Protein AF-A0AAE0ZXJ9-F1 (afdb_monomer_lite)

Foldseek 3Di:
DWDKDFDDDPDPVVLLVVLVVCVVVVPQWWAFGQWWQAPVVRFIDGVVGHGDDCVQVVQEPDPVVDDDHTWTWTCHRSRHIYTDHLQDQTWTWIFGDDPPPPPPPPPPPPPDDDDDDDDPPPPPPPDDPDDDDDDDDDDDDDDDDDDDDDPDDDDDDPPDPDPPPPPVPVPPDDPDPVVNVVVVVVVVVVVCVVPPDPPVPPVVVVVVPCPPPPPPPVVVVVVVVVVVVVCVVVVVVCVVVVVVVVVVVVVVVVVVVVPVPPPDDDDDDDDDDDDQDFDDDPPGTTDGDSDSDPPDPPDDDDD

Organism: NCBI:txid231223

Structure (mmCIF, N/CA/C/O backbone):
data_AF-A0AAE0ZXJ9-F1
#
_entry.id   AF-A0AAE0ZXJ9-F1
#
loop_
_atom_site.group_PDB
_atom_site.id
_atom_site.type_symbol
_atom_site.label_atom_id
_atom_site.label_alt_id
_atom_site.label_comp_id
_atom_site.label_asym_id
_atom_site.label_entity_id
_atom_site.label_seq_id
_atom_site.pdbx_PDB_ins_code
_atom_site.Cartn_x
_atom_site.Cartn_y
_atom_site.Cartn_z
_atom_site.occupancy
_atom_site.B_iso_or_equiv
_atom_site.auth_seq_id
_atom_site.auth_comp_id
_atom_site.auth_asym_id
_atom_site.auth_atom_id
_atom_site.pdbx_PDB_model_num
ATOM 1 N N . MET A 1 1 ? -14.321 13.625 -23.062 1.00 64.56 1 MET A N 1
ATOM 2 C CA . MET A 1 1 ? -14.738 12.363 -22.418 1.00 64.56 1 MET A CA 1
ATOM 3 C C . MET A 1 1 ? -13.545 11.856 -21.638 1.00 64.56 1 MET A C 1
ATOM 5 O O . MET A 1 1 ? -12.480 11.749 -22.238 1.00 64.56 1 MET A O 1
ATOM 9 N N . ALA A 1 2 ? -13.681 11.662 -20.327 1.00 77.06 2 ALA A N 1
ATOM 10 C CA . ALA A 1 2 ? -12.618 11.050 -19.541 1.00 77.06 2 ALA A CA 1
ATOM 11 C C . ALA A 1 2 ? -12.451 9.592 -19.985 1.00 77.06 2 ALA A C 1
ATOM 13 O O . ALA A 1 2 ? -13.440 8.900 -20.231 1.00 77.06 2 ALA A O 1
ATOM 14 N N . ALA A 1 3 ? -11.208 9.151 -20.152 1.00 84.00 3 ALA A N 1
ATOM 15 C CA . ALA A 1 3 ? -10.930 7.746 -20.393 1.00 84.00 3 ALA A CA 1
ATOM 16 C C . ALA A 1 3 ? -10.968 7.013 -19.045 1.00 84.00 3 ALA A C 1
ATOM 18 O O . ALA A 1 3 ? -10.349 7.456 -18.075 1.00 84.00 3 ALA A O 1
ATOM 19 N N . MET A 1 4 ? -11.708 5.907 -18.977 1.00 89.81 4 MET A N 1
ATOM 20 C CA . MET A 1 4 ? -11.604 4.979 -17.855 1.00 89.81 4 MET A CA 1
ATOM 21 C C . MET A 1 4 ? -10.465 4.007 -18.130 1.00 89.81 4 MET A C 1
ATOM 23 O O . MET A 1 4 ? -10.357 3.461 -19.231 1.00 89.81 4 MET A O 1
ATOM 27 N N . ARG A 1 5 ? -9.629 3.792 -17.120 1.00 92.69 5 ARG A N 1
ATOM 28 C CA . ARG A 1 5 ? -8.552 2.799 -17.134 1.00 92.69 5 ARG A CA 1
ATOM 29 C C . ARG A 1 5 ? -8.605 1.955 -15.868 1.00 92.69 5 ARG A C 1
ATOM 31 O O . ARG A 1 5 ? -9.368 2.272 -14.950 1.00 92.69 5 ARG A O 1
ATOM 38 N N . LEU A 1 6 ? -7.828 0.879 -15.821 1.00 95.19 6 LEU A N 1
ATOM 39 C CA . LEU A 1 6 ? -7.686 0.116 -14.587 1.00 95.19 6 LEU A CA 1
ATOM 40 C C . LEU A 1 6 ? -6.897 0.941 -13.562 1.00 95.19 6 LEU A C 1
ATOM 42 O O . LEU A 1 6 ? -6.122 1.831 -13.914 1.00 95.19 6 LEU A O 1
ATOM 46 N N . ALA A 1 7 ? -7.149 0.690 -12.282 1.00 94.94 7 ALA A N 1
ATOM 47 C CA . ALA A 1 7 ? -6.506 1.438 -11.217 1.00 94.94 7 ALA A CA 1
ATOM 48 C C . ALA A 1 7 ? -5.004 1.152 -11.144 1.00 94.94 7 ALA A C 1
ATOM 50 O O . ALA A 1 7 ? -4.563 0.004 -11.260 1.00 94.94 7 ALA A O 1
ATOM 51 N N . VAL A 1 8 ? -4.251 2.227 -10.920 1.00 93.81 8 VAL A N 1
ATOM 52 C CA . VAL A 1 8 ? -2.803 2.246 -10.725 1.00 93.81 8 VAL A CA 1
ATOM 53 C C . VAL A 1 8 ? -2.530 2.811 -9.337 1.00 93.81 8 VAL A C 1
ATOM 55 O O . VAL A 1 8 ? -3.170 3.783 -8.933 1.00 93.81 8 VAL A O 1
ATOM 58 N N . PHE A 1 9 ? -1.584 2.212 -8.616 1.00 92.56 9 PHE A N 1
ATOM 59 C CA . PHE A 1 9 ? -1.141 2.705 -7.314 1.00 92.56 9 PHE A CA 1
ATOM 60 C C . PHE A 1 9 ? 0.280 3.238 -7.442 1.00 92.56 9 PHE A C 1
ATOM 62 O O . PHE A 1 9 ? 1.193 2.502 -7.820 1.00 92.56 9 PHE A O 1
ATOM 69 N N . GLU A 1 10 ? 0.454 4.526 -7.161 1.00 89.94 10 GLU A N 1
ATOM 70 C CA . GLU A 1 10 ? 1.762 5.180 -7.219 1.00 89.94 10 GLU A CA 1
ATOM 71 C C . GLU A 1 10 ? 2.490 5.040 -5.879 1.00 89.94 10 GLU A C 1
ATOM 73 O O . GLU A 1 10 ? 3.712 4.881 -5.846 1.00 89.94 10 GLU A O 1
ATOM 78 N N . THR A 1 11 ? 1.734 5.042 -4.776 1.00 90.25 11 THR A N 1
ATOM 79 C CA . THR A 1 11 ? 2.270 4.992 -3.414 1.00 90.25 11 THR A CA 1
ATOM 80 C C . THR A 1 11 ? 1.630 3.891 -2.568 1.00 90.25 11 THR A C 1
ATOM 82 O O . THR A 1 11 ? 0.487 3.490 -2.790 1.00 90.25 11 THR A O 1
ATOM 85 N N . GLU A 1 12 ? 2.362 3.401 -1.563 1.00 88.06 12 GLU A N 1
ATOM 86 C CA . GLU A 1 12 ? 1.842 2.427 -0.588 1.00 88.06 12 GLU A CA 1
ATOM 87 C C . GLU A 1 12 ? 0.591 2.959 0.131 1.00 88.06 12 GLU A C 1
ATOM 89 O O . GLU A 1 12 ? -0.349 2.211 0.379 1.00 88.06 12 GLU A O 1
ATOM 94 N N . GLN A 1 13 ? 0.524 4.276 0.353 1.00 89.38 13 GLN A N 1
ATOM 95 C CA . GLN A 1 13 ? -0.637 4.941 0.946 1.00 89.38 13 GLN A CA 1
ATOM 96 C C . GLN A 1 13 ? -1.896 4.820 0.080 1.00 89.38 13 GLN A C 1
ATOM 98 O O . GLN A 1 13 ? -2.983 4.621 0.625 1.00 89.38 13 GLN A O 1
ATOM 103 N N . ASP A 1 14 ? -1.766 4.906 -1.250 1.00 90.12 14 ASP A N 1
ATOM 104 C CA . ASP A 1 14 ? -2.902 4.710 -2.157 1.00 90.12 14 ASP A CA 1
ATOM 105 C C . ASP A 1 14 ? -3.449 3.291 -2.010 1.00 90.12 14 ASP A C 1
ATOM 107 O O . ASP A 1 14 ? -4.657 3.086 -1.890 1.00 90.12 14 ASP A O 1
ATOM 111 N N . PHE A 1 15 ? -2.556 2.303 -1.967 1.00 90.75 15 PHE A N 1
ATOM 112 C CA . PHE A 1 15 ? -2.938 0.907 -1.804 1.00 90.75 15 PHE A CA 1
ATOM 113 C C . PHE A 1 15 ? -3.586 0.637 -0.438 1.00 90.75 15 PHE A C 1
ATOM 115 O O . PHE A 1 15 ? -4.658 0.030 -0.385 1.00 90.75 15 PHE A O 1
ATOM 122 N N . ASP A 1 16 ? -3.004 1.144 0.651 1.00 90.19 16 ASP A N 1
ATOM 123 C CA . ASP A 1 16 ? -3.549 1.016 2.009 1.00 90.19 16 ASP A CA 1
ATOM 124 C C . ASP A 1 16 ? -4.930 1.664 2.152 1.00 90.19 16 ASP A C 1
ATOM 126 O O . ASP A 1 16 ? -5.813 1.127 2.832 1.00 90.19 16 ASP A O 1
ATOM 130 N N . TYR A 1 17 ? -5.153 2.793 1.478 1.00 92.06 17 TYR A N 1
ATOM 131 C CA . TYR A 1 17 ? -6.464 3.430 1.430 1.00 92.06 17 TYR A CA 1
ATOM 132 C C . TYR A 1 17 ? -7.516 2.492 0.825 1.00 92.06 17 TYR A C 1
ATOM 134 O O . TYR A 1 17 ? -8.575 2.273 1.425 1.00 92.06 17 TYR A O 1
ATOM 142 N N . TRP A 1 18 ? -7.220 1.896 -0.333 1.00 91.12 18 TRP A N 1
ATOM 143 C CA . TRP A 1 18 ? -8.134 0.961 -0.995 1.00 91.12 18 TRP A CA 1
ATOM 144 C C . TRP A 1 18 ? -8.339 -0.313 -0.187 1.00 91.12 18 TRP A C 1
ATOM 146 O O . TRP A 1 18 ? -9.469 -0.785 -0.057 1.00 91.12 18 TRP A O 1
ATOM 156 N N . LYS A 1 19 ? -7.271 -0.824 0.423 1.00 89.31 19 LYS A N 1
ATOM 157 C CA . LYS A 1 19 ? -7.304 -1.967 1.332 1.00 89.31 19 LYS A CA 1
ATOM 158 C C . LYS A 1 19 ? -8.303 -1.752 2.471 1.00 89.31 19 LYS A C 1
ATOM 160 O O . LYS A 1 19 ? -9.198 -2.574 2.687 1.00 89.31 19 LYS A O 1
ATOM 165 N N . LEU A 1 20 ? -8.194 -0.613 3.157 1.00 90.81 20 LEU A N 1
ATOM 166 C CA . LEU A 1 20 ? -9.110 -0.231 4.229 1.00 90.81 20 LEU A CA 1
ATOM 167 C C . LEU A 1 20 ? -10.540 -0.048 3.707 1.00 90.81 20 LEU A C 1
ATOM 169 O O . LEU A 1 20 ? -11.495 -0.491 4.349 1.00 90.81 20 LEU A O 1
ATOM 173 N N . TRP A 1 21 ? -10.699 0.578 2.541 1.00 92.00 21 TRP A N 1
ATOM 174 C CA . TRP A 1 21 ? -12.009 0.804 1.940 1.00 92.00 21 TRP A CA 1
ATOM 175 C C . TRP A 1 21 ? -12.731 -0.513 1.629 1.00 92.00 21 TRP A C 1
ATOM 177 O O . TRP A 1 21 ? -13.882 -0.681 2.034 1.00 92.00 21 TRP A O 1
ATOM 187 N N . PHE A 1 22 ? -12.059 -1.481 0.998 1.00 91.50 22 PHE A N 1
ATOM 188 C CA . PHE A 1 22 ? -12.652 -2.790 0.709 1.00 91.50 22 PHE A CA 1
ATOM 189 C C . PHE A 1 22 ? -13.001 -3.568 1.978 1.00 91.50 22 PHE A C 1
ATOM 191 O O . PHE A 1 22 ? -14.069 -4.185 2.038 1.00 91.50 22 PHE A O 1
ATOM 198 N N . ALA A 1 23 ? -12.160 -3.480 3.014 1.00 89.62 23 ALA A N 1
ATOM 199 C CA . ALA A 1 23 ? -12.450 -4.080 4.312 1.00 89.62 23 ALA A CA 1
ATOM 200 C C . ALA A 1 23 ? -13.724 -3.488 4.941 1.00 89.62 23 ALA A C 1
ATOM 202 O O . ALA A 1 23 ? -14.567 -4.235 5.438 1.00 89.62 23 ALA A O 1
ATOM 203 N N . ILE A 1 24 ? -13.913 -2.165 4.860 1.00 91.19 24 ILE A N 1
ATOM 204 C CA . ILE A 1 24 ? -15.127 -1.484 5.346 1.00 91.19 24 ILE A CA 1
ATOM 205 C C . ILE A 1 24 ? -16.364 -1.903 4.543 1.00 91.19 24 ILE A C 1
ATOM 207 O O . ILE A 1 24 ? -17.436 -2.080 5.121 1.00 91.19 24 ILE A O 1
ATOM 211 N N . GLN A 1 25 ? -16.228 -2.076 3.227 1.00 91.88 25 GLN A N 1
ATOM 212 C CA . GLN A 1 25 ? -17.327 -2.515 2.362 1.00 91.88 25 GLN A CA 1
ATOM 213 C C . GLN A 1 25 ? -17.616 -4.022 2.457 1.00 91.88 25 GLN A C 1
ATOM 215 O O . GLN A 1 25 ? -18.590 -4.494 1.873 1.00 91.88 25 GLN A O 1
ATOM 220 N N . GLY A 1 26 ? -16.795 -4.791 3.181 1.00 92.44 26 GLY A N 1
ATOM 221 C CA . GLY A 1 26 ? -16.937 -6.243 3.272 1.00 92.44 26 GLY A CA 1
ATOM 222 C C . GLY A 1 26 ? -16.718 -6.950 1.933 1.00 92.44 26 GLY A C 1
ATOM 223 O O . GLY A 1 26 ? -17.272 -8.028 1.710 1.00 92.44 26 GLY A O 1
ATOM 224 N N . VAL A 1 27 ? -15.937 -6.352 1.028 1.00 90.19 27 VAL A N 1
ATOM 225 C CA . VAL A 1 27 ? -15.600 -6.993 -0.243 1.00 90.19 27 VAL A CA 1
ATOM 226 C C . VAL A 1 27 ? -14.599 -8.104 0.046 1.00 90.19 27 VAL A C 1
ATOM 228 O O . VAL A 1 27 ? -13.551 -7.866 0.635 1.00 90.19 27 VAL A O 1
ATOM 231 N N . THR A 1 28 ? -14.957 -9.334 -0.312 1.00 90.19 28 THR A N 1
ATOM 232 C CA . THR A 1 28 ? -14.139 -10.535 -0.062 1.00 90.19 28 THR A CA 1
ATOM 233 C C . THR A 1 28 ? -13.633 -11.182 -1.347 1.00 90.19 28 THR A C 1
ATOM 235 O O . THR A 1 28 ? -12.820 -12.102 -1.293 1.00 90.19 28 THR A O 1
ATOM 238 N N . GLU A 1 29 ? -14.116 -10.710 -2.496 1.00 92.38 29 GLU A N 1
ATOM 239 C CA . GLU A 1 29 ? -13.710 -11.193 -3.808 1.00 92.38 29 GLU A CA 1
ATOM 240 C C . GLU A 1 29 ? -12.417 -10.523 -4.271 1.00 92.38 29 GLU A C 1
ATOM 242 O O . GLU A 1 29 ? -12.129 -9.381 -3.918 1.00 92.38 29 GLU A O 1
ATOM 247 N N . ASP A 1 30 ? -11.660 -11.240 -5.101 1.00 92.50 30 ASP A N 1
ATOM 248 C CA . ASP A 1 30 ? -10.449 -10.712 -5.721 1.00 92.50 30 ASP A CA 1
ATOM 249 C C . ASP A 1 30 ? -10.818 -9.658 -6.770 1.00 92.50 30 ASP A C 1
ATOM 251 O O . ASP A 1 30 ? -11.684 -9.906 -7.615 1.00 92.50 30 ASP A O 1
ATOM 255 N N . ILE A 1 31 ? -10.143 -8.509 -6.747 1.00 94.88 31 ILE A N 1
ATOM 256 C CA . ILE A 1 31 ? -10.433 -7.385 -7.650 1.00 94.88 31 ILE A CA 1
ATOM 257 C C . ILE A 1 31 ? -9.236 -7.124 -8.557 1.00 94.88 31 ILE A C 1
ATOM 259 O O . ILE A 1 31 ? -8.123 -6.913 -8.075 1.00 94.88 31 ILE A O 1
ATOM 263 N N . TRP A 1 32 ? -9.466 -7.101 -9.868 1.00 95.69 32 TRP A N 1
ATOM 264 C CA . TRP A 1 32 ? -8.452 -6.773 -10.865 1.00 95.69 32 TRP A CA 1
ATOM 265 C C . TRP A 1 32 ? -7.988 -5.318 -10.776 1.00 95.69 32 TRP A C 1
ATOM 267 O O . TRP A 1 32 ? -8.794 -4.403 -10.593 1.00 95.69 32 TRP A O 1
ATOM 277 N N . ILE A 1 33 ? -6.688 -5.117 -10.989 1.00 95.56 33 ILE A N 1
ATOM 278 C CA . ILE A 1 33 ? -6.036 -3.806 -11.096 1.00 95.56 33 ILE A CA 1
ATOM 279 C C . ILE A 1 33 ? -5.195 -3.735 -12.376 1.00 95.56 33 ILE A C 1
ATOM 281 O O . ILE A 1 33 ? -5.050 -4.727 -13.088 1.00 95.56 33 ILE A O 1
ATOM 285 N N . GLY A 1 34 ? -4.632 -2.567 -12.686 1.00 95.38 34 GLY A N 1
ATOM 286 C CA . GLY A 1 34 ? -3.954 -2.311 -13.960 1.00 95.38 34 GLY A CA 1
ATOM 287 C C . GLY A 1 34 ? -2.570 -2.941 -14.125 1.00 95.38 34 GLY A C 1
ATOM 288 O O . GLY A 1 34 ? -1.861 -2.552 -15.046 1.00 95.38 34 GLY A O 1
ATOM 289 N N . ALA A 1 35 ? -2.139 -3.854 -13.250 1.00 95.00 35 ALA A N 1
ATOM 290 C CA . ALA A 1 35 ? -0.805 -4.455 -13.305 1.00 95.00 35 ALA A CA 1
ATOM 291 C C . ALA A 1 35 ? -0.802 -5.799 -14.051 1.00 95.00 35 ALA A C 1
ATOM 293 O O . ALA A 1 35 ? -1.564 -6.715 -13.731 1.00 95.00 35 ALA A O 1
ATOM 294 N N . GLN A 1 36 ? 0.117 -5.932 -15.010 1.00 94.75 36 GLN A N 1
ATOM 295 C CA . GLN A 1 36 ? 0.343 -7.144 -15.801 1.00 94.75 36 GLN A CA 1
ATOM 296 C C . GLN A 1 36 ? 1.829 -7.517 -15.842 1.00 94.75 36 GLN A C 1
ATOM 298 O O . GLN A 1 36 ? 2.705 -6.646 -15.865 1.00 94.75 36 GLN A O 1
ATOM 303 N N . PHE A 1 37 ? 2.129 -8.812 -15.882 1.00 92.69 37 PHE A N 1
ATOM 304 C CA . PHE A 1 37 ? 3.501 -9.286 -16.020 1.00 92.69 37 PHE A CA 1
ATOM 305 C C . PHE A 1 37 ? 3.927 -9.295 -17.488 1.00 92.69 37 PHE A C 1
ATOM 307 O O . PHE A 1 37 ? 3.244 -9.850 -18.353 1.00 92.69 37 PHE A O 1
ATOM 314 N N . SER A 1 38 ? 5.093 -8.713 -17.765 1.00 91.50 38 SER A N 1
ATOM 315 C CA . SER A 1 38 ? 5.708 -8.711 -19.088 1.00 91.50 38 SER A CA 1
ATOM 316 C C . SER A 1 38 ? 7.008 -9.500 -19.063 1.00 91.50 38 SER A C 1
ATOM 318 O O . SER A 1 38 ? 7.998 -9.054 -18.484 1.00 91.50 38 SER A O 1
ATOM 320 N N . LYS A 1 39 ? 7.044 -10.647 -19.747 1.00 88.94 39 LYS A N 1
ATOM 321 C CA . LYS A 1 39 ? 8.254 -11.474 -19.861 1.00 88.94 39 LYS A CA 1
ATOM 322 C C . LYS A 1 39 ? 9.365 -10.826 -20.659 1.00 88.94 39 LYS A C 1
ATOM 324 O O . LYS A 1 39 ? 10.521 -11.040 -20.330 1.00 88.94 39 LYS A O 1
ATOM 329 N N . SER A 1 40 ? 9.048 -10.020 -21.675 1.00 90.62 40 SER A N 1
ATOM 330 C CA . SER A 1 40 ? 10.090 -9.302 -22.425 1.00 90.62 40 SER A CA 1
ATOM 331 C C . SER A 1 40 ? 10.879 -8.350 -21.529 1.00 90.62 40 SER A C 1
ATOM 333 O O . SER A 1 40 ? 12.026 -8.036 -21.824 1.00 90.62 40 SER A O 1
ATOM 335 N N . ARG A 1 41 ? 10.267 -7.915 -20.422 1.00 89.06 41 ARG A N 1
ATOM 336 C CA . ARG A 1 41 ? 10.866 -7.024 -19.429 1.00 89.06 41 ARG A CA 1
ATOM 337 C C . ARG A 1 41 ? 11.169 -7.724 -18.101 1.00 89.06 41 ARG A C 1
ATOM 339 O O . ARG A 1 41 ? 11.681 -7.070 -17.203 1.00 89.06 41 ARG A O 1
ATOM 346 N N . SER A 1 42 ? 10.822 -9.007 -17.969 1.00 89.25 42 SER A N 1
ATOM 347 C CA . SER A 1 42 ? 10.880 -9.798 -16.731 1.00 89.25 42 SER A CA 1
ATOM 348 C C . SER A 1 42 ? 10.363 -9.054 -15.491 1.00 89.25 42 SER A C 1
ATOM 350 O O . SER A 1 42 ? 10.937 -9.163 -14.412 1.00 89.25 42 SER A O 1
ATOM 352 N N . ALA A 1 43 ? 9.303 -8.257 -15.648 1.00 90.62 43 ALA A N 1
ATOM 353 C CA . ALA A 1 43 ? 8.818 -7.361 -14.603 1.00 90.62 43 A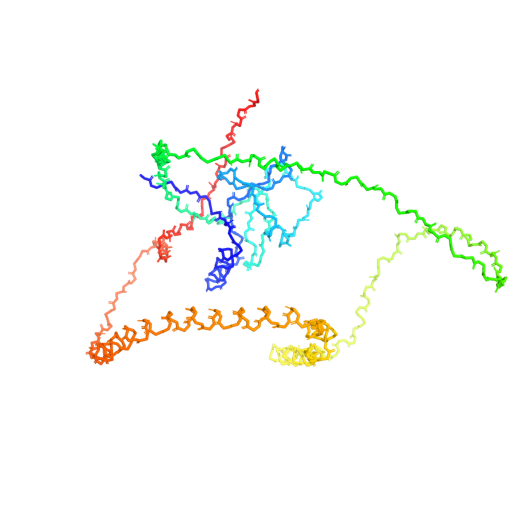LA A CA 1
ATOM 354 C C . ALA A 1 43 ? 7.312 -7.105 -14.720 1.00 90.62 43 ALA A C 1
ATOM 356 O O . ALA A 1 43 ? 6.699 -7.332 -15.768 1.00 90.62 43 ALA A O 1
ATOM 357 N N . TRP A 1 44 ? 6.730 -6.592 -13.638 1.00 91.88 44 TRP A N 1
ATOM 358 C CA . TRP A 1 44 ? 5.352 -6.116 -13.589 1.00 91.88 44 TRP A CA 1
ATOM 359 C C . TRP A 1 44 ? 5.253 -4.683 -14.114 1.00 91.88 44 TRP A C 1
ATOM 361 O O . TRP A 1 44 ? 6.079 -3.832 -13.782 1.00 91.88 44 TRP A O 1
ATOM 371 N N . TRP A 1 45 ? 4.239 -4.420 -14.935 1.00 93.88 45 TRP A N 1
ATOM 372 C CA . TRP A 1 45 ? 3.991 -3.122 -15.557 1.00 93.88 45 TRP A CA 1
ATOM 373 C C . TRP A 1 45 ? 2.535 -2.727 -15.401 1.00 93.88 45 TRP A C 1
ATOM 375 O O . TRP A 1 45 ? 1.639 -3.553 -15.580 1.00 93.88 45 TRP A O 1
ATOM 385 N N . TRP A 1 46 ? 2.315 -1.451 -15.124 1.00 94.69 46 TRP A N 1
ATOM 386 C CA . TRP A 1 46 ? 0.997 -0.852 -15.210 1.00 94.69 46 TRP A CA 1
ATOM 387 C C . TRP A 1 46 ? 0.558 -0.724 -16.674 1.00 94.69 46 TRP A C 1
ATOM 389 O O . TRP A 1 46 ? 1.385 -0.524 -17.570 1.00 94.69 46 TRP A O 1
ATOM 399 N N . ASP A 1 47 ? -0.747 -0.782 -16.922 1.00 90.62 47 ASP A N 1
ATOM 400 C CA . ASP A 1 47 ? -1.379 -0.567 -18.231 1.00 90.62 47 ASP A CA 1
ATOM 401 C C . ASP A 1 47 ? -1.063 0.816 -18.836 1.00 90.62 47 ASP A C 1
ATOM 403 O O . ASP A 1 47 ? -1.083 0.988 -20.056 1.00 90.62 47 ASP A O 1
ATOM 407 N N . VAL A 1 48 ? -0.675 1.775 -17.990 1.00 89.69 48 VAL A N 1
ATOM 408 C CA . VAL A 1 48 ? -0.174 3.107 -18.367 1.00 89.69 48 VAL A CA 1
ATOM 409 C C . VAL A 1 48 ? 1.271 3.123 -18.880 1.00 89.69 48 VAL A C 1
ATOM 411 O O . VAL A 1 48 ? 1.729 4.153 -19.368 1.00 89.69 48 VAL A O 1
ATOM 414 N N . GLY A 1 49 ? 1.992 2.001 -18.804 1.00 91.31 49 GLY A N 1
ATOM 415 C CA . GLY A 1 49 ? 3.319 1.846 -19.405 1.00 91.31 49 GLY A CA 1
ATOM 416 C C . GLY A 1 49 ? 4.513 2.101 -18.483 1.00 91.31 49 GLY A C 1
ATOM 417 O O . GLY A 1 49 ? 5.635 2.156 -18.984 1.00 91.31 49 GLY A O 1
ATOM 418 N N . PHE A 1 50 ? 4.309 2.198 -17.167 1.00 92.06 50 PHE A N 1
ATOM 419 C CA . PHE A 1 50 ? 5.377 2.336 -16.164 1.00 92.06 50 PHE A CA 1
ATOM 420 C C . PHE A 1 50 ? 5.548 1.045 -15.346 1.00 92.06 50 PHE A C 1
ATOM 422 O O . PHE A 1 50 ? 4.582 0.290 -15.206 1.00 92.06 50 PHE A O 1
ATOM 429 N N . PRO A 1 51 ? 6.754 0.750 -14.826 1.00 93.44 51 PRO A N 1
ATOM 430 C CA . PRO A 1 51 ? 6.970 -0.441 -14.014 1.00 93.44 51 PRO A CA 1
ATOM 431 C C . PRO A 1 51 ? 6.252 -0.318 -12.663 1.00 93.44 51 PRO A C 1
ATOM 433 O O . PRO A 1 51 ? 6.139 0.775 -12.107 1.00 93.44 51 PRO A O 1
ATOM 436 N N . VAL A 1 52 ? 5.793 -1.445 -12.120 1.00 92.06 52 VAL A N 1
ATOM 437 C CA . VAL A 1 52 ? 5.288 -1.510 -10.741 1.00 92.06 52 VAL A CA 1
ATOM 438 C C . VAL A 1 52 ? 6.480 -1.399 -9.789 1.00 92.06 52 VAL A C 1
ATOM 440 O O . VAL A 1 52 ? 7.471 -2.113 -9.951 1.00 92.06 52 VAL A O 1
ATOM 443 N N . THR A 1 53 ? 6.413 -0.500 -8.807 1.00 88.31 53 THR A N 1
ATOM 444 C CA . THR A 1 53 ? 7.492 -0.324 -7.828 1.00 88.31 53 THR A CA 1
ATOM 445 C C . THR A 1 53 ? 7.617 -1.548 -6.913 1.00 88.31 53 THR A C 1
ATOM 447 O O . THR A 1 53 ? 6.627 -2.154 -6.502 1.00 88.31 53 THR A O 1
ATOM 450 N N . LEU A 1 54 ? 8.863 -1.918 -6.592 1.00 66.19 54 LEU A N 1
ATOM 451 C CA . LEU A 1 54 ? 9.210 -3.128 -5.828 1.00 66.19 54 LEU A CA 1
ATOM 452 C C . LEU A 1 54 ? 8.555 -3.196 -4.441 1.00 66.19 54 LEU A C 1
ATOM 454 O O . LEU A 1 54 ? 8.263 -4.290 -3.973 1.00 66.19 54 LEU A O 1
ATOM 458 N N . THR A 1 55 ? 8.249 -2.052 -3.826 1.00 72.69 55 THR A N 1
ATOM 459 C CA . THR A 1 55 ? 7.589 -1.969 -2.512 1.00 72.69 55 THR A CA 1
ATOM 460 C C . THR A 1 55 ? 6.244 -2.693 -2.472 1.00 72.69 55 THR A C 1
ATOM 462 O O . THR A 1 55 ? 5.862 -3.222 -1.436 1.00 72.69 55 THR A O 1
ATOM 465 N N . PHE A 1 56 ? 5.537 -2.781 -3.601 1.00 67.94 56 PHE A N 1
ATOM 466 C CA . PHE A 1 56 ? 4.284 -3.535 -3.682 1.00 67.94 56 PHE A CA 1
ATOM 467 C C . PHE A 1 56 ? 4.501 -5.036 -3.884 1.00 67.94 56 PHE A C 1
ATOM 469 O O . PHE A 1 56 ? 3.649 -5.842 -3.508 1.00 67.94 56 PHE A O 1
ATOM 476 N N . ILE A 1 57 ? 5.635 -5.417 -4.475 1.00 66.00 57 ILE A N 1
ATOM 477 C CA . ILE A 1 57 ? 5.942 -6.792 -4.873 1.00 66.00 57 ILE A CA 1
ATOM 478 C C . ILE A 1 57 ? 6.332 -7.646 -3.662 1.00 66.00 57 ILE A C 1
ATOM 480 O O . ILE A 1 57 ? 6.007 -8.829 -3.645 1.00 66.00 57 ILE A O 1
ATOM 484 N N . ASP A 1 58 ? 6.912 -7.052 -2.616 1.00 58.09 58 ASP A N 1
ATOM 485 C CA . ASP A 1 58 ? 7.234 -7.757 -1.364 1.00 58.09 58 ASP A CA 1
ATOM 486 C C . ASP A 1 58 ? 5.983 -8.307 -0.650 1.00 58.09 58 ASP A C 1
ATOM 488 O O . ASP A 1 58 ? 6.069 -9.261 0.124 1.00 58.09 58 ASP A O 1
ATOM 492 N N . SER A 1 59 ? 4.801 -7.754 -0.948 1.00 57.06 59 SER A N 1
ATOM 493 C CA . SER A 1 59 ? 3.516 -8.281 -0.470 1.00 57.06 59 SER A CA 1
ATOM 494 C C . SER A 1 59 ? 2.975 -9.438 -1.320 1.00 57.06 59 SER A C 1
ATOM 496 O O . SER A 1 59 ? 2.038 -10.122 -0.911 1.00 57.06 59 SER A O 1
ATOM 498 N N . VAL A 1 60 ? 3.540 -9.685 -2.502 1.00 62.28 60 VAL A N 1
ATOM 499 C CA . VAL A 1 60 ? 3.014 -10.670 -3.444 1.00 62.28 60 VAL A CA 1
ATOM 500 C C . VAL A 1 60 ? 3.514 -12.058 -3.064 1.00 62.28 60 VAL A C 1
ATOM 502 O O . VAL A 1 60 ? 4.713 -12.331 -3.049 1.00 62.28 60 VAL A O 1
ATOM 505 N N . SER A 1 61 ? 2.583 -12.989 -2.842 1.00 63.06 61 SER A N 1
ATOM 506 C CA . SER A 1 61 ? 2.887 -14.423 -2.872 1.00 63.06 61 SER A CA 1
ATOM 507 C C . SER A 1 61 ? 3.215 -14.820 -4.314 1.00 63.06 61 SER A C 1
ATOM 509 O O . SER A 1 61 ? 2.375 -15.337 -5.055 1.00 63.06 61 SER A O 1
ATOM 511 N N . LEU A 1 62 ? 4.431 -14.498 -4.752 1.00 67.69 62 LEU A N 1
ATOM 512 C CA . LEU A 1 62 ? 4.922 -14.873 -6.064 1.00 67.69 62 LEU A CA 1
ATOM 513 C C . LEU A 1 62 ? 5.285 -16.353 -6.024 1.00 67.69 62 LEU A C 1
ATOM 515 O O . LEU A 1 62 ? 6.373 -16.734 -5.595 1.00 67.69 62 LEU A O 1
ATOM 519 N N . ASN A 1 63 ? 4.405 -17.196 -6.551 1.00 64.19 63 ASN A N 1
ATOM 520 C CA . ASN A 1 63 ? 4.838 -18.485 -7.075 1.00 64.19 63 ASN A CA 1
ATOM 521 C C . ASN A 1 63 ? 5.557 -18.236 -8.409 1.00 64.19 63 ASN A C 1
ATOM 523 O O . ASN A 1 63 ? 5.056 -18.570 -9.483 1.00 64.19 63 ASN A O 1
ATOM 527 N N . THR A 1 64 ? 6.753 -17.643 -8.337 1.00 58.97 64 THR A N 1
ATOM 528 C CA . THR A 1 64 ? 7.594 -17.315 -9.502 1.00 58.97 64 THR A CA 1
ATOM 529 C C . THR A 1 64 ? 7.933 -18.535 -10.359 1.00 58.97 64 THR A C 1
ATOM 531 O O . THR A 1 64 ? 8.269 -18.390 -11.531 1.00 58.97 64 THR A O 1
ATOM 534 N N . ALA A 1 65 ? 7.793 -19.747 -9.818 1.00 57.47 65 ALA A N 1
ATOM 535 C CA . ALA A 1 65 ? 8.071 -21.003 -10.508 1.00 57.47 65 ALA A CA 1
ATOM 536 C C . ALA A 1 65 ? 7.137 -21.312 -11.702 1.00 57.47 65 ALA A C 1
ATOM 538 O O . ALA A 1 65 ? 7.337 -22.320 -12.378 1.00 57.47 65 ALA A O 1
ATOM 539 N N . GLY A 1 66 ? 6.130 -20.479 -11.989 1.00 63.91 66 GLY A N 1
ATOM 540 C CA . GLY A 1 66 ? 5.180 -20.740 -13.072 1.00 63.91 66 GLY A CA 1
ATOM 541 C C . GLY A 1 66 ? 4.597 -19.516 -13.770 1.00 63.91 66 GLY A C 1
ATOM 542 O O . GLY A 1 66 ? 3.562 -19.674 -14.418 1.00 63.91 66 GLY A O 1
ATOM 543 N N . VAL A 1 67 ? 5.215 -18.333 -13.655 1.00 65.25 67 VAL A N 1
ATOM 544 C CA . VAL A 1 67 ? 4.674 -17.091 -14.241 1.00 65.25 67 VAL A CA 1
ATOM 545 C C . VAL A 1 67 ? 4.598 -17.236 -15.757 1.00 65.25 67 VAL A C 1
ATOM 547 O O . VAL A 1 67 ? 5.611 -17.275 -16.462 1.00 65.25 67 VAL A O 1
ATOM 550 N N . LYS A 1 68 ? 3.374 -17.371 -16.264 1.00 69.75 68 LYS A N 1
ATOM 551 C CA . LYS A 1 68 ? 3.108 -17.459 -17.699 1.00 69.75 68 LYS A CA 1
ATOM 552 C C . LYS A 1 68 ? 3.020 -16.049 -18.269 1.00 69.75 68 LYS A C 1
ATOM 554 O O . LYS A 1 68 ? 2.590 -15.118 -17.596 1.00 69.75 68 LYS A O 1
ATOM 559 N N . ASP A 1 69 ? 3.418 -15.910 -19.530 1.00 76.56 69 ASP A N 1
ATOM 560 C CA . ASP A 1 69 ? 3.186 -14.692 -20.302 1.00 76.56 69 ASP A CA 1
ATOM 561 C C . ASP A 1 69 ? 1.722 -14.253 -20.177 1.00 76.56 69 ASP A C 1
ATOM 563 O O . ASP A 1 69 ? 0.820 -15.049 -20.443 1.00 76.56 69 ASP A O 1
ATOM 567 N N . GLY A 1 70 ? 1.490 -13.003 -19.762 1.00 81.44 70 GLY A N 1
ATOM 568 C CA . GLY A 1 70 ? 0.140 -12.486 -19.532 1.00 81.44 70 GLY A CA 1
ATOM 569 C C . GLY A 1 70 ? -0.478 -12.935 -18.207 1.00 81.44 70 GLY A C 1
ATOM 570 O O . GLY A 1 70 ? -1.645 -13.322 -18.173 1.00 81.44 70 GLY A O 1
ATOM 571 N N . ALA A 1 71 ? 0.289 -12.906 -17.117 1.00 92.00 71 ALA A N 1
ATOM 572 C CA . ALA A 1 71 ? -0.274 -12.928 -15.773 1.00 92.00 71 ALA A CA 1
ATOM 573 C C . ALA A 1 71 ? -0.806 -11.534 -15.398 1.00 92.00 71 ALA A C 1
ATOM 575 O O . ALA A 1 71 ? -0.191 -10.518 -15.732 1.00 92.00 71 ALA A O 1
ATOM 576 N N . CYS A 1 72 ? -1.942 -11.490 -14.705 1.00 94.38 72 CYS A N 1
ATOM 577 C CA . CYS A 1 72 ? -2.569 -10.261 -14.224 1.00 94.38 72 CYS A CA 1
ATOM 578 C C . CYS A 1 72 ? -2.497 -10.212 -12.699 1.00 94.38 72 CYS A C 1
ATOM 580 O O . CYS A 1 72 ? -2.416 -11.247 -12.030 1.00 94.38 72 CYS A O 1
ATOM 582 N N . MET A 1 73 ? -2.555 -9.007 -12.144 1.00 93.50 73 MET A N 1
ATOM 583 C CA . MET A 1 73 ? -2.509 -8.794 -10.704 1.00 93.50 73 MET A CA 1
ATOM 584 C C . MET A 1 73 ? -3.885 -8.411 -10.163 1.00 93.50 73 MET A C 1
ATOM 586 O O . MET A 1 73 ? -4.571 -7.559 -10.730 1.00 93.50 73 MET A O 1
ATOM 590 N N . ALA A 1 74 ? -4.278 -9.031 -9.053 1.00 93.62 74 ALA A N 1
ATOM 591 C CA . ALA A 1 74 ? -5.506 -8.719 -8.332 1.00 93.62 74 ALA A CA 1
ATOM 592 C C . ALA A 1 74 ? -5.222 -8.439 -6.855 1.00 93.62 74 ALA A C 1
ATOM 594 O O . ALA A 1 74 ? -4.261 -8.957 -6.289 1.00 93.62 74 ALA A O 1
ATOM 595 N N . ILE A 1 75 ? -6.086 -7.657 -6.215 1.00 92.19 75 ILE A N 1
ATOM 596 C CA . ILE A 1 75 ? -6.092 -7.483 -4.760 1.00 92.19 75 ILE A CA 1
ATOM 597 C C . ILE A 1 75 ? -6.800 -8.698 -4.160 1.00 92.19 75 ILE A C 1
ATOM 599 O O . ILE A 1 75 ? -7.970 -8.922 -4.461 1.00 92.19 75 ILE A O 1
ATOM 603 N N . TYR A 1 76 ? -6.100 -9.483 -3.340 1.00 89.69 76 TYR A N 1
ATOM 604 C CA . TYR A 1 76 ? -6.633 -10.690 -2.705 1.00 89.69 76 TYR A CA 1
ATOM 605 C C . TYR A 1 76 ? -7.026 -10.408 -1.257 1.00 89.69 76 TYR A C 1
ATOM 607 O O . TYR A 1 76 ? -6.191 -9.973 -0.458 1.00 89.69 76 TYR A O 1
ATOM 615 N N . GLN A 1 77 ? -8.294 -10.671 -0.925 1.00 83.88 77 GLN A N 1
ATOM 616 C CA . GLN A 1 77 ? -8.856 -10.578 0.434 1.00 83.88 77 GLN A CA 1
ATOM 617 C C . GLN A 1 77 ? -8.504 -9.288 1.197 1.00 83.88 77 GLN A C 1
ATOM 619 O O . GLN A 1 77 ? -8.457 -9.284 2.423 1.00 83.88 77 GLN A O 1
ATOM 624 N N . ASN A 1 78 ? -8.272 -8.183 0.485 1.00 75.94 78 ASN A N 1
ATOM 625 C CA . ASN A 1 78 ? -7.885 -6.895 1.064 1.00 75.94 78 ASN A CA 1
ATOM 626 C C . ASN A 1 78 ? -6.606 -6.972 1.905 1.00 75.94 78 ASN A C 1
ATOM 628 O O . ASN A 1 78 ? -6.497 -6.265 2.900 1.00 75.94 78 ASN A O 1
ATOM 632 N N . GLU A 1 79 ? -5.646 -7.831 1.568 1.00 79.31 79 GLU A N 1
ATOM 633 C CA . GLU A 1 79 ? -4.396 -7.907 2.330 1.00 79.31 79 GLU A CA 1
ATOM 634 C C . GLU A 1 79 ? -3.164 -7.702 1.472 1.00 79.31 79 GLU A C 1
ATOM 636 O O . GLU A 1 79 ? -2.279 -6.944 1.881 1.00 79.31 79 GLU A O 1
ATOM 641 N N . TYR A 1 80 ? -3.135 -8.326 0.299 1.00 85.44 80 TYR A N 1
ATOM 642 C CA . TYR A 1 80 ? -1.970 -8.344 -0.568 1.00 85.44 80 TYR A CA 1
ATOM 643 C C . TYR A 1 80 ? -2.344 -8.465 -2.044 1.00 85.44 80 TYR A C 1
ATOM 645 O O . TYR A 1 80 ? -3.481 -8.778 -2.409 1.00 85.44 80 TYR A O 1
ATOM 653 N N . LEU A 1 81 ? -1.363 -8.211 -2.904 1.00 90.69 81 LEU A N 1
ATOM 654 C CA . LEU A 1 81 ? -1.479 -8.400 -4.341 1.00 90.69 81 LEU A CA 1
ATOM 655 C C . LEU A 1 81 ? -1.192 -9.859 -4.702 1.00 90.69 81 LEU A C 1
ATOM 657 O O . LEU A 1 81 ? -0.226 -10.454 -4.231 1.00 90.69 81 LEU A O 1
ATOM 661 N N . LYS A 1 82 ? -2.028 -10.456 -5.545 1.00 90.62 82 LYS A N 1
ATOM 662 C CA . LYS A 1 82 ? -1.916 -11.853 -5.961 1.00 90.62 82 LYS A CA 1
ATOM 663 C C . LYS A 1 82 ? -1.863 -11.957 -7.473 1.00 90.62 82 LYS A C 1
ATOM 665 O O . LYS A 1 82 ? -2.651 -11.336 -8.185 1.00 90.62 82 LYS A O 1
ATOM 670 N N . GLU A 1 83 ? -0.950 -12.792 -7.948 1.00 91.44 83 GLU A N 1
ATOM 671 C CA . GLU A 1 83 ? -0.889 -13.186 -9.347 1.00 91.44 83 GLU A CA 1
ATOM 672 C C . GLU A 1 83 ? -2.029 -14.153 -9.678 1.00 91.44 83 GLU A C 1
ATOM 674 O O . GLU A 1 83 ? -2.228 -15.172 -9.008 1.00 91.44 83 GLU A O 1
ATOM 679 N N . LEU A 1 84 ? -2.769 -13.845 -10.739 1.00 90.75 84 LEU A N 1
ATOM 680 C CA . LEU A 1 84 ? -3.844 -14.675 -11.263 1.00 90.75 84 LEU A CA 1
ATOM 681 C C . LEU A 1 84 ? -3.773 -14.720 -12.797 1.00 90.75 84 LEU A C 1
ATOM 683 O O . LEU A 1 84 ? -3.216 -13.846 -13.460 1.00 90.75 84 LEU A O 1
ATOM 687 N N . SER A 1 85 ? -4.379 -15.750 -13.389 1.00 91.56 85 SER A N 1
ATOM 688 C CA . SER A 1 85 ? -4.520 -15.816 -14.845 1.00 91.56 85 SER A CA 1
ATOM 689 C C . SER A 1 85 ? -5.507 -14.751 -15.328 1.00 91.56 85 SER A C 1
ATOM 691 O O . SER A 1 85 ? -6.644 -14.720 -14.850 1.00 91.56 85 SER A O 1
ATOM 693 N N . CYS A 1 86 ? -5.111 -13.934 -16.311 1.00 92.31 86 CYS A N 1
ATOM 694 C CA . CYS A 1 86 ? -5.968 -12.888 -16.888 1.00 92.31 86 CYS A CA 1
ATOM 695 C C . CYS A 1 86 ? -7.282 -13.420 -17.497 1.00 92.31 86 CYS A C 1
ATOM 697 O O . CYS A 1 86 ? -8.180 -12.638 -17.784 1.00 92.31 86 CYS A O 1
ATOM 699 N N . SER A 1 87 ? -7.423 -14.735 -17.716 1.00 91.38 87 SER A N 1
ATOM 700 C CA . SER A 1 87 ? -8.662 -15.333 -18.231 1.00 91.38 87 SER A CA 1
ATOM 701 C C . SER A 1 87 ? -9.754 -15.515 -17.167 1.00 91.38 87 SER A C 1
ATOM 703 O O . SER A 1 87 ? -10.862 -15.933 -17.504 1.00 91.38 87 SER A O 1
ATOM 705 N N . GLN A 1 88 ? -9.467 -15.266 -15.882 1.00 91.44 88 GLN A N 1
ATOM 706 C CA . GLN A 1 88 ? -10.472 -15.376 -14.820 1.00 91.44 88 GLN A CA 1
ATOM 707 C C . GLN A 1 88 ? -11.438 -14.183 -14.838 1.00 91.44 88 GLN A C 1
ATOM 709 O O . GLN A 1 88 ? -11.033 -13.026 -14.928 1.00 91.44 88 GLN A O 1
ATOM 714 N N . THR A 1 89 ? -12.736 -14.462 -14.696 1.00 93.88 89 THR A N 1
ATOM 715 C CA . THR A 1 89 ? -13.765 -13.419 -14.569 1.00 93.88 89 THR A CA 1
ATOM 716 C C . THR A 1 89 ? -13.844 -12.957 -13.115 1.00 93.88 89 THR A C 1
ATOM 718 O O . THR A 1 89 ? -14.153 -13.762 -12.238 1.00 93.88 89 THR A O 1
ATOM 721 N N . ARG A 1 90 ? -13.545 -11.680 -12.860 1.00 93.00 90 ARG A N 1
ATOM 722 C CA . ARG A 1 90 ? -13.579 -11.037 -11.536 1.00 93.00 90 ARG A CA 1
ATOM 723 C C . ARG A 1 90 ? -14.044 -9.587 -11.672 1.00 93.00 90 ARG A C 1
ATOM 725 O O . ARG A 1 90 ? -14.052 -9.050 -12.781 1.00 93.00 90 ARG A O 1
ATOM 732 N N . GLY A 1 91 ? -14.386 -8.956 -10.550 1.00 93.38 91 GLY A N 1
ATOM 733 C CA . GLY A 1 91 ? -14.547 -7.504 -10.497 1.00 93.38 91 GLY A CA 1
ATOM 734 C C . GLY A 1 91 ? -13.229 -6.788 -10.805 1.00 93.38 91 GLY A C 1
ATOM 735 O O . GLY A 1 91 ? -12.153 -7.370 -10.675 1.00 93.38 91 GLY A O 1
ATOM 736 N N . PHE A 1 92 ? -13.304 -5.527 -11.217 1.00 94.88 92 PHE A N 1
ATOM 737 C CA . PHE A 1 92 ? -12.135 -4.702 -11.510 1.00 94.88 92 PHE A CA 1
ATOM 738 C C . PHE A 1 92 ? -12.273 -3.322 -10.877 1.00 94.88 92 PHE A C 1
ATOM 740 O O . PHE A 1 92 ? -13.380 -2.804 -10.720 1.00 94.88 92 PHE A O 1
ATOM 747 N N . LEU A 1 93 ? -11.138 -2.735 -10.511 1.00 94.38 93 LEU A N 1
ATOM 748 C CA . LEU A 1 93 ? -11.061 -1.377 -9.998 1.00 94.38 93 LEU A CA 1
ATOM 749 C C . LEU A 1 93 ? -10.678 -0.438 -11.141 1.00 94.38 93 LEU A C 1
ATOM 751 O O . LEU A 1 93 ? -9.620 -0.595 -11.752 1.00 94.38 93 LEU A O 1
ATOM 755 N N . CYS A 1 94 ? -11.535 0.541 -11.422 1.00 94.50 94 CYS A N 1
ATOM 756 C CA . CYS A 1 94 ? -11.262 1.577 -12.411 1.00 94.50 94 CYS A CA 1
ATOM 757 C C . CYS A 1 94 ? -10.807 2.873 -11.754 1.00 94.50 94 CYS A C 1
ATOM 759 O O . CYS A 1 94 ? -11.291 3.257 -10.690 1.00 94.50 94 CYS A O 1
ATOM 761 N N . GLN A 1 95 ? -9.923 3.575 -12.452 1.00 91.62 95 GLN A N 1
ATOM 762 C CA . GLN A 1 95 ? -9.537 4.938 -12.142 1.00 91.62 95 GLN A CA 1
ATOM 763 C C . GLN A 1 95 ? -9.892 5.827 -13.331 1.00 91.62 95 GLN A C 1
ATOM 765 O O . GLN A 1 95 ? -9.616 5.504 -14.490 1.00 91.62 95 GLN A O 1
ATOM 770 N N . GLU A 1 96 ? -10.510 6.965 -13.037 1.00 90.69 96 GLU A N 1
ATOM 771 C CA . GLU A 1 96 ? -10.738 8.001 -14.031 1.00 90.69 96 GLU A CA 1
ATOM 772 C C . GLU A 1 96 ? -9.412 8.720 -14.288 1.00 90.69 96 GLU A C 1
ATOM 774 O O . GLU A 1 96 ? -8.843 9.342 -13.389 1.00 90.69 96 GLU A O 1
ATOM 779 N N . SER A 1 97 ? -8.875 8.608 -15.505 1.00 81.81 97 SER A N 1
ATOM 780 C CA . SER A 1 97 ? -7.694 9.386 -15.865 1.00 81.81 97 SER A CA 1
ATOM 781 C C . SER A 1 97 ? -8.148 10.785 -16.250 1.00 81.81 97 SER A C 1
ATOM 783 O O . SER A 1 97 ? -8.747 10.982 -17.315 1.00 81.81 97 SER A O 1
ATOM 785 N N . TYR A 1 98 ? -7.845 11.768 -15.406 1.00 80.50 98 TYR A N 1
ATOM 786 C CA . TYR A 1 98 ? -7.872 13.144 -15.862 1.00 80.50 98 TYR A CA 1
ATOM 787 C C . TYR A 1 98 ? -6.707 13.292 -16.838 1.00 80.50 98 TYR A C 1
ATOM 789 O O . TYR A 1 98 ? -5.549 13.158 -16.445 1.00 80.50 98 TYR A O 1
ATOM 797 N N . ASN A 1 99 ? -7.009 13.524 -18.120 1.00 69.62 99 ASN A N 1
ATOM 798 C CA . ASN A 1 99 ? -6.014 14.024 -19.060 1.00 69.62 99 ASN A CA 1
ATOM 799 C C . ASN A 1 99 ? -5.633 15.412 -18.563 1.00 69.62 99 ASN A C 1
ATOM 801 O O . ASN A 1 99 ? -6.196 16.424 -18.986 1.00 69.62 99 ASN A O 1
ATOM 805 N N . ILE A 1 100 ? -4.699 15.461 -17.617 1.00 60.62 100 ILE A N 1
ATOM 806 C CA . ILE A 1 100 ? -3.932 16.661 -17.395 1.00 60.62 100 ILE A CA 1
ATOM 807 C C . ILE A 1 100 ? -3.133 16.757 -18.684 1.00 60.62 100 ILE A C 1
ATOM 809 O O . ILE A 1 100 ? -2.109 16.099 -18.851 1.00 60.62 100 ILE A O 1
ATOM 813 N N . ASN A 1 101 ? -3.659 17.522 -19.641 1.00 58.16 101 ASN A N 1
ATOM 814 C CA . ASN A 1 101 ? -2.836 18.137 -20.659 1.00 58.16 101 ASN A CA 1
ATOM 815 C C . ASN A 1 101 ? -1.876 19.027 -19.868 1.00 58.16 101 ASN A C 1
ATOM 817 O O . ASN A 1 101 ? -2.098 20.230 -19.737 1.00 58.16 101 ASN A O 1
ATOM 821 N N . VAL A 1 102 ? -0.849 18.420 -19.269 1.00 51.12 102 VAL A N 1
ATOM 822 C CA . VAL A 1 102 ? 0.363 19.107 -18.881 1.00 51.12 102 VAL A CA 1
ATOM 823 C C . VAL A 1 102 ? 0.930 19.490 -20.231 1.00 51.12 102 VAL A C 1
ATOM 825 O O . VAL A 1 102 ? 1.719 18.770 -20.832 1.00 51.12 102 VAL A O 1
ATOM 828 N N . ALA A 1 103 ? 0.409 20.589 -20.778 1.00 48.41 103 ALA A N 1
ATOM 829 C CA . ALA A 1 103 ? 1.158 21.373 -21.715 1.00 48.41 103 ALA A CA 1
ATOM 830 C C . ALA A 1 103 ? 2.456 21.613 -20.962 1.00 48.41 103 ALA A C 1
ATOM 832 O O . ALA A 1 103 ? 2.475 22.349 -19.973 1.00 48.41 103 ALA A O 1
ATOM 833 N N . THR A 1 104 ? 3.498 20.886 -21.353 1.00 46.16 104 THR A N 1
ATOM 834 C CA . THR A 1 104 ? 4.872 21.283 -21.126 1.00 46.16 104 THR A CA 1
ATOM 835 C C . THR A 1 104 ? 4.944 22.673 -21.735 1.00 46.16 104 THR A C 1
ATOM 837 O O . THR A 1 104 ? 5.198 22.831 -22.926 1.00 46.16 104 THR A O 1
ATOM 840 N N . GLN A 1 105 ? 4.552 23.685 -20.959 1.00 44.25 105 GLN A N 1
ATOM 841 C CA . GLN A 1 105 ? 4.846 25.056 -21.290 1.00 44.25 105 GLN A CA 1
ATOM 842 C C . GLN A 1 105 ? 6.359 25.046 -21.318 1.00 44.25 105 GLN A C 1
ATOM 844 O O . GLN A 1 105 ? 6.990 24.771 -20.295 1.00 44.25 105 GLN A O 1
ATOM 849 N N . ALA A 1 106 ? 6.910 25.182 -22.525 1.00 48.88 106 ALA A N 1
ATOM 850 C CA . ALA A 1 106 ? 8.318 25.445 -22.703 1.00 48.88 106 ALA A CA 1
ATOM 851 C C . ALA A 1 106 ? 8.651 26.536 -21.690 1.00 48.88 106 ALA A C 1
ATOM 853 O O . ALA A 1 106 ? 8.019 27.597 -21.690 1.00 48.88 106 ALA A O 1
ATOM 854 N N . LEU A 1 107 ? 9.526 26.193 -20.745 1.00 47.66 107 LEU A N 1
ATOM 855 C CA . LEU A 1 107 ? 10.064 27.145 -19.795 1.00 47.66 107 LEU A CA 1
ATOM 856 C C . LEU A 1 107 ? 10.512 28.344 -20.643 1.00 47.66 107 LEU A C 1
ATOM 858 O O . LEU A 1 107 ? 11.225 28.110 -21.620 1.00 47.66 107 LEU A O 1
ATOM 862 N N . PRO A 1 108 ? 10.036 29.575 -20.391 1.00 54.44 108 PRO A N 1
ATOM 863 C CA . PRO A 1 108 ? 10.480 30.709 -21.179 1.00 54.44 108 PRO A CA 1
ATOM 864 C C . PRO A 1 108 ? 11.994 30.786 -21.029 1.00 54.44 108 PRO A C 1
ATOM 866 O O . PRO A 1 108 ? 12.486 30.973 -19.913 1.00 54.44 108 PRO A O 1
ATOM 869 N N . ASP A 1 109 ? 12.696 30.577 -22.144 1.00 44.97 109 ASP A N 1
ATOM 870 C CA . ASP A 1 109 ? 14.128 30.796 -22.271 1.00 44.97 109 ASP A CA 1
ATOM 871 C C . ASP A 1 109 ? 14.400 32.218 -21.792 1.00 44.97 109 ASP A C 1
ATOM 873 O O . ASP A 1 109 ? 14.176 33.207 -22.490 1.00 44.97 109 ASP A O 1
ATOM 877 N N . THR A 1 110 ? 14.799 32.317 -20.530 1.00 50.66 110 THR A N 1
ATOM 878 C CA . THR A 1 110 ? 15.325 33.545 -19.969 1.00 50.66 110 THR A CA 1
ATOM 879 C C . THR A 1 110 ? 16.775 33.548 -20.403 1.00 50.66 110 THR A C 1
ATOM 881 O O . THR A 1 110 ? 17.635 32.960 -19.747 1.00 50.66 110 THR A O 1
ATOM 884 N N . GLU A 1 111 ? 17.011 34.119 -21.584 1.00 60.78 111 GLU A N 1
ATOM 885 C CA . GLU A 1 111 ? 18.335 34.574 -21.973 1.00 60.78 111 GLU A CA 1
ATOM 886 C C . GLU A 1 111 ? 18.905 35.454 -20.853 1.00 60.78 111 GLU A C 1
ATOM 888 O O . GLU A 1 111 ? 18.225 36.327 -20.313 1.00 60.78 111 GLU A O 1
ATOM 893 N N . ASP A 1 112 ? 20.185 35.218 -20.581 1.00 48.66 112 ASP A N 1
ATOM 894 C CA . ASP A 1 112 ? 21.106 36.076 -19.843 1.00 48.66 112 ASP A CA 1
ATOM 895 C C . ASP A 1 112 ? 21.209 35.868 -18.320 1.00 48.66 112 ASP A C 1
ATOM 897 O O . ASP A 1 112 ? 20.655 36.596 -17.501 1.00 48.66 112 ASP A O 1
ATOM 901 N N . THR A 1 113 ? 22.025 34.887 -17.923 1.00 45.56 113 THR A N 1
ATOM 902 C CA . THR A 1 113 ? 23.121 35.116 -16.965 1.00 45.56 113 THR A CA 1
ATOM 903 C C . THR A 1 113 ? 24.179 34.040 -17.180 1.00 45.56 113 THR A C 1
ATOM 905 O O . THR A 1 113 ? 23.967 32.849 -16.952 1.00 45.56 113 THR A O 1
ATOM 908 N N . THR A 1 114 ? 25.336 34.483 -17.659 1.00 54.09 114 THR A N 1
ATOM 909 C CA . THR A 1 114 ? 26.527 33.662 -17.856 1.00 54.09 114 THR A CA 1
ATOM 910 C C . THR A 1 114 ? 27.155 33.373 -16.493 1.00 54.09 114 THR A C 1
ATOM 912 O O . THR A 1 114 ? 28.007 34.126 -16.034 1.00 54.09 114 THR A O 1
ATOM 915 N N 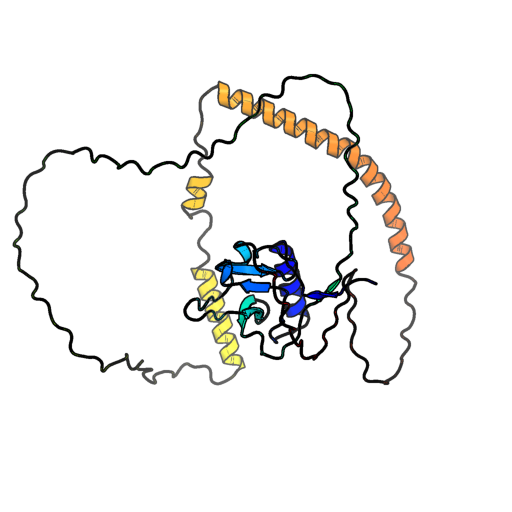. GLU A 1 115 ? 26.758 32.282 -15.840 1.00 50.75 115 GLU A N 1
ATOM 916 C CA . GLU A 1 115 ? 27.554 31.686 -14.764 1.00 50.75 115 GLU A CA 1
ATOM 917 C C . GLU A 1 115 ? 27.947 30.261 -15.146 1.00 50.75 115 GLU A C 1
ATOM 919 O O . GLU A 1 115 ? 27.119 29.406 -15.469 1.00 50.75 115 GLU A O 1
ATOM 924 N N . ALA A 1 116 ? 29.261 30.040 -15.159 1.00 56.66 116 ALA A N 1
ATOM 925 C CA . ALA A 1 116 ? 29.908 28.785 -15.488 1.00 56.66 116 ALA A CA 1
ATOM 926 C C . ALA A 1 116 ? 29.407 27.664 -14.567 1.00 56.66 116 ALA A C 1
ATOM 928 O O . ALA A 1 116 ? 29.909 27.459 -13.463 1.00 56.66 116 ALA A O 1
ATOM 929 N N . THR A 1 117 ? 28.414 26.918 -15.045 1.00 41.03 117 THR A N 1
ATOM 930 C CA . THR A 1 117 ? 27.954 25.692 -14.401 1.00 41.03 117 THR A CA 1
ATOM 931 C C . THR A 1 117 ? 28.840 24.557 -14.883 1.00 41.03 117 THR A C 1
ATOM 933 O O . THR A 1 117 ? 28.667 24.004 -15.969 1.00 41.03 117 THR A O 1
ATOM 936 N N . THR A 1 118 ? 29.838 24.249 -14.062 1.00 50.69 118 THR A N 1
ATOM 937 C CA . THR A 1 118 ? 30.648 23.037 -14.142 1.00 50.69 118 THR A CA 1
ATOM 938 C C . THR A 1 118 ? 29.724 21.826 -14.217 1.00 50.69 118 THR A C 1
ATOM 940 O O . THR A 1 118 ? 28.967 21.550 -13.286 1.00 50.69 118 THR A O 1
ATOM 943 N N . ALA A 1 119 ? 29.782 21.106 -15.335 1.00 45.47 119 ALA A N 1
ATOM 944 C CA . ALA A 1 119 ? 29.099 19.837 -15.504 1.00 45.47 119 ALA A CA 1
ATOM 945 C C . ALA A 1 119 ? 29.616 18.843 -14.455 1.00 45.47 119 ALA A C 1
ATOM 947 O O . ALA A 1 119 ? 30.736 18.343 -14.552 1.00 45.47 119 ALA A O 1
ATOM 948 N N . VAL A 1 120 ? 28.796 18.549 -13.447 1.00 42.03 120 VAL A N 1
ATOM 949 C CA . VAL A 1 120 ? 28.994 17.365 -12.614 1.00 42.03 120 VAL A CA 1
ATOM 950 C C . VAL A 1 120 ? 28.548 16.177 -13.458 1.00 42.03 120 VAL A C 1
ATOM 952 O O . VAL A 1 120 ? 27.364 15.860 -13.546 1.00 42.03 120 VAL A O 1
ATOM 955 N N . GLN A 1 121 ? 29.508 15.552 -14.137 1.00 39.41 121 GLN A N 1
ATOM 956 C CA . GLN A 1 121 ? 29.344 14.193 -14.630 1.00 39.41 121 GLN A CA 1
ATOM 957 C C . GLN A 1 121 ? 29.158 13.281 -13.418 1.00 39.41 121 GLN A C 1
ATOM 959 O O . GLN A 1 121 ? 30.057 13.135 -12.592 1.00 39.41 121 GLN A O 1
ATOM 964 N N . TYR A 1 122 ? 27.990 12.656 -13.310 1.00 39.97 122 TYR A N 1
ATOM 965 C CA . TYR A 1 122 ? 27.821 11.500 -12.442 1.00 39.97 122 TYR A CA 1
ATOM 966 C C . TYR A 1 122 ? 28.455 10.308 -13.159 1.00 39.97 122 TYR A C 1
ATOM 968 O O . TYR A 1 122 ? 27.816 9.617 -13.952 1.00 39.97 122 TYR A O 1
ATOM 976 N N . GLU A 1 123 ? 29.750 10.122 -12.934 1.00 41.12 123 GLU A N 1
ATOM 977 C CA . GLU A 1 123 ? 30.447 8.899 -13.297 1.00 41.12 123 GLU A CA 1
ATOM 978 C C . GLU A 1 123 ? 29.935 7.794 -12.366 1.00 41.12 123 GLU A C 1
ATOM 980 O O . GLU A 1 123 ? 30.158 7.807 -11.154 1.00 41.12 123 GLU A O 1
ATOM 985 N N . TYR A 1 124 ? 29.151 6.870 -12.922 1.00 44.38 124 TYR A N 1
ATOM 986 C CA . TYR A 1 124 ? 28.727 5.676 -12.206 1.00 44.38 124 TYR A CA 1
ATOM 987 C C . TYR A 1 124 ? 29.935 4.744 -12.091 1.00 44.38 124 TYR A C 1
ATOM 989 O O . TYR A 1 124 ? 30.169 3.882 -12.939 1.00 44.38 124 TYR A O 1
ATOM 997 N N . THR A 1 125 ? 30.733 4.949 -11.046 1.00 36.19 125 THR A N 1
ATOM 998 C CA . THR A 1 125 ? 31.832 4.056 -10.686 1.00 36.19 125 THR A CA 1
ATOM 999 C C . THR A 1 125 ? 31.245 2.759 -10.143 1.00 36.19 125 THR A C 1
ATOM 1001 O O . THR A 1 125 ? 30.891 2.647 -8.970 1.00 36.19 125 THR A O 1
ATOM 1004 N N . SER A 1 126 ? 31.139 1.769 -11.026 1.00 47.09 126 SER A N 1
ATOM 1005 C CA . SER A 1 126 ? 30.964 0.367 -10.665 1.00 47.09 126 SER A CA 1
ATOM 1006 C C . SER A 1 126 ? 32.167 -0.056 -9.823 1.00 47.09 126 SER A C 1
ATOM 1008 O O . SER A 1 126 ? 33.259 -0.250 -10.355 1.00 47.09 126 SER A O 1
ATOM 1010 N N . GLN A 1 127 ? 31.990 -0.151 -8.505 1.00 40.31 127 GLN A N 1
ATOM 1011 C CA . GLN A 1 127 ? 33.016 -0.702 -7.628 1.00 40.31 127 GLN A CA 1
ATOM 1012 C C . GLN A 1 127 ? 33.163 -2.196 -7.909 1.00 40.31 127 GLN A C 1
ATOM 1014 O O . GLN A 1 127 ? 32.299 -3.012 -7.595 1.00 40.31 127 GLN A O 1
ATOM 1019 N N . ASP A 1 128 ? 34.285 -2.501 -8.546 1.00 40.34 128 ASP A N 1
ATOM 1020 C CA . ASP A 1 128 ? 34.898 -3.810 -8.641 1.00 40.34 128 ASP A CA 1
ATOM 1021 C C . ASP A 1 128 ? 35.122 -4.375 -7.227 1.00 40.34 128 ASP A C 1
ATOM 1023 O O . ASP A 1 128 ? 35.696 -3.712 -6.357 1.00 40.34 128 ASP A O 1
ATOM 1027 N N . MET A 1 129 ? 34.630 -5.589 -6.973 1.00 41.06 129 MET A N 1
ATOM 1028 C CA . MET A 1 129 ? 34.887 -6.309 -5.728 1.00 41.06 129 MET A CA 1
ATOM 1029 C C . MET A 1 129 ? 36.329 -6.806 -5.746 1.00 41.06 129 MET A C 1
ATOM 1031 O O . MET A 1 129 ? 36.624 -7.912 -6.199 1.00 41.06 129 MET A O 1
ATOM 1035 N N . THR A 1 130 ? 37.239 -5.994 -5.218 1.00 38.25 130 THR A N 1
ATOM 1036 C CA . THR A 1 130 ? 38.605 -6.432 -4.953 1.00 38.25 130 THR A CA 1
ATOM 1037 C C . THR A 1 130 ? 38.651 -7.212 -3.639 1.00 38.25 130 THR A C 1
ATOM 1039 O O . THR A 1 130 ? 38.377 -6.690 -2.561 1.00 38.25 130 THR A O 1
ATOM 1042 N N . SER A 1 131 ? 38.969 -8.497 -3.790 1.00 43.00 131 SER A N 1
ATOM 1043 C CA . SER A 1 131 ? 39.498 -9.454 -2.816 1.00 43.00 131 SER A CA 1
ATOM 1044 C C . SER A 1 131 ? 40.008 -8.845 -1.502 1.00 43.00 131 SER A C 1
ATOM 1046 O O . SER A 1 131 ? 41.018 -8.143 -1.485 1.00 43.00 131 SER A O 1
ATOM 1048 N N . ILE A 1 132 ? 39.360 -9.200 -0.388 1.00 48.28 132 ILE A N 1
ATOM 1049 C CA . ILE A 1 132 ? 39.918 -9.007 0.953 1.00 48.28 132 ILE A CA 1
ATOM 1050 C C . ILE A 1 132 ? 41.059 -10.008 1.123 1.00 48.28 132 ILE A C 1
ATOM 1052 O O . ILE A 1 132 ? 40.848 -11.216 1.233 1.00 48.28 132 ILE A O 1
ATOM 1056 N N . ASP A 1 133 ? 42.267 -9.460 1.114 1.00 37.88 133 ASP A N 1
ATOM 1057 C CA . ASP A 1 133 ? 43.499 -10.132 1.480 1.00 37.88 133 ASP A CA 1
ATOM 1058 C C . ASP A 1 133 ? 43.446 -10.521 2.966 1.00 37.88 133 ASP A C 1
ATOM 1060 O O . ASP A 1 133 ? 43.141 -9.711 3.848 1.00 37.88 133 ASP A O 1
ATOM 1064 N N . THR A 1 134 ? 43.661 -11.805 3.227 1.00 37.75 134 THR A N 1
ATOM 1065 C CA . THR A 1 134 ? 43.586 -12.409 4.557 1.00 37.75 134 THR A CA 1
ATOM 1066 C C . THR A 1 134 ? 44.930 -12.219 5.236 1.00 37.75 134 THR A C 1
ATOM 1068 O O . THR A 1 134 ? 45.894 -12.910 4.924 1.00 37.75 134 THR A O 1
ATOM 1071 N N . THR A 1 135 ? 45.003 -11.283 6.181 1.00 49.12 135 THR A N 1
ATOM 1072 C CA . THR A 1 135 ? 46.196 -11.122 7.014 1.00 49.12 135 THR A CA 1
ATOM 1073 C C . THR A 1 135 ? 46.277 -12.251 8.037 1.00 49.12 135 THR A C 1
ATOM 1075 O O . THR A 1 135 ? 45.415 -12.413 8.902 1.00 49.12 135 THR A O 1
ATOM 1078 N N . GLU A 1 136 ? 47.347 -13.024 7.899 1.00 44.81 136 GLU A N 1
ATOM 1079 C CA . GLU A 1 136 ? 47.789 -14.107 8.764 1.00 44.81 136 GLU A CA 1
ATOM 1080 C C . GLU A 1 136 ? 47.940 -13.653 10.227 1.00 44.81 136 GLU A C 1
ATOM 1082 O O . GLU A 1 136 ? 48.637 -12.686 10.536 1.00 44.81 136 GLU A O 1
ATOM 1087 N N . VAL A 1 137 ? 47.326 -14.400 11.148 1.00 52.22 137 VAL A N 1
ATOM 1088 C CA . VAL A 1 137 ? 47.659 -14.373 12.578 1.00 52.22 137 VAL A CA 1
ATOM 1089 C C . VAL A 1 137 ? 48.390 -15.679 12.905 1.00 52.22 137 VAL A C 1
ATOM 1091 O O . VAL A 1 137 ? 47.883 -16.753 12.571 1.00 52.22 137 VAL A O 1
ATOM 1094 N N . PRO A 1 138 ? 49.573 -15.625 13.545 1.00 56.94 138 PRO A N 1
ATOM 1095 C CA . PRO A 1 138 ? 50.407 -16.796 13.739 1.00 56.94 138 PRO A CA 1
ATOM 1096 C C . PRO A 1 138 ? 49.952 -17.654 14.924 1.00 56.94 138 PRO A C 1
ATOM 1098 O O . PRO A 1 138 ? 49.654 -17.160 16.008 1.00 56.94 138 PRO A O 1
ATOM 1101 N N . SER A 1 139 ? 50.002 -18.962 14.672 1.00 43.03 139 SER A N 1
ATOM 1102 C CA . SER A 1 139 ? 50.444 -20.040 15.560 1.00 43.03 139 SER A CA 1
ATOM 1103 C C . SER A 1 139 ? 49.994 -20.001 17.026 1.00 43.03 139 SER A C 1
ATOM 1105 O O . SER A 1 139 ? 50.574 -19.316 17.872 1.00 43.03 139 SER A O 1
ATOM 1107 N N . ARG A 1 140 ? 49.065 -20.902 17.364 1.00 47.28 140 ARG A N 1
ATOM 1108 C CA . ARG A 1 140 ? 49.100 -21.572 18.665 1.00 47.28 140 ARG A CA 1
ATOM 1109 C C . ARG A 1 140 ? 48.865 -23.067 18.494 1.00 47.28 140 ARG A C 1
ATOM 1111 O O . ARG A 1 140 ? 47.859 -23.505 17.947 1.00 47.28 140 ARG A O 1
ATOM 1118 N N . GLU A 1 141 ? 49.867 -23.801 18.948 1.00 56.34 141 GLU A N 1
ATOM 1119 C CA . GLU A 1 141 ? 50.008 -25.246 18.926 1.00 56.34 141 GLU A CA 1
ATOM 1120 C C . GLU A 1 141 ? 48.897 -25.975 19.693 1.00 56.34 141 GLU A C 1
ATOM 1122 O O . GLU A 1 141 ? 48.456 -25.531 20.753 1.00 56.34 141 GLU A O 1
ATOM 1127 N N . GLY A 1 142 ? 48.565 -27.165 19.186 1.00 48.00 142 GLY A N 1
ATOM 1128 C CA . GLY A 1 142 ? 48.137 -28.306 19.989 1.00 48.00 142 GLY A CA 1
ATOM 1129 C C . GLY A 1 142 ? 46.646 -28.389 20.299 1.00 48.00 142 GLY A C 1
ATOM 1130 O O . GLY A 1 142 ? 46.166 -27.749 21.224 1.00 48.00 142 GLY A O 1
ATOM 1131 N N . ILE A 1 143 ? 45.942 -29.283 19.599 1.00 45.81 143 ILE A N 1
ATOM 1132 C CA . ILE A 1 143 ? 45.341 -30.493 20.188 1.00 45.81 143 ILE A CA 1
ATOM 1133 C C . ILE A 1 143 ? 44.940 -31.435 19.044 1.00 45.81 143 ILE A C 1
ATOM 1135 O O . ILE A 1 143 ? 44.116 -31.133 18.186 1.00 45.81 143 ILE A O 1
ATOM 1139 N N . THR A 1 144 ? 45.581 -32.596 19.062 1.00 47.69 144 THR A N 1
ATOM 1140 C CA . THR A 1 144 ? 45.292 -33.805 18.300 1.00 47.69 144 THR A CA 1
ATOM 1141 C C . THR A 1 144 ? 43.877 -34.302 18.591 1.00 47.69 144 THR A C 1
ATOM 1143 O O . THR A 1 144 ? 43.574 -34.582 19.748 1.00 47.69 144 THR A O 1
ATOM 1146 N N . GLN A 1 145 ? 43.045 -34.519 17.569 1.00 42.19 145 GLN A N 1
ATOM 1147 C CA . GLN A 1 145 ? 41.922 -35.456 17.665 1.00 42.19 145 GLN A CA 1
ATOM 1148 C C . GLN A 1 145 ? 41.600 -36.082 16.303 1.00 42.19 145 GLN A C 1
ATOM 1150 O O . GLN A 1 145 ? 41.590 -35.418 15.271 1.00 42.19 145 GLN A O 1
ATOM 1155 N N . GLY A 1 146 ? 41.449 -37.407 16.330 1.00 50.50 146 GLY A N 1
ATOM 1156 C CA . GLY A 1 146 ? 41.508 -38.297 15.181 1.00 50.50 146 GLY A CA 1
ATOM 1157 C C . GLY A 1 146 ? 40.417 -38.074 14.142 1.00 50.50 146 GLY A C 1
ATOM 1158 O O . GLY A 1 146 ? 39.228 -38.014 14.446 1.00 50.50 146 GLY A O 1
ATOM 1159 N N . SER A 1 147 ? 40.862 -38.046 12.889 1.00 43.06 147 SER A N 1
ATOM 1160 C CA . SER A 1 147 ? 40.032 -38.223 11.708 1.00 43.06 147 SER A CA 1
ATOM 1161 C C . SER A 1 147 ? 39.520 -39.664 11.691 1.00 43.06 147 SER A C 1
ATOM 1163 O O . SER A 1 147 ? 40.255 -40.596 11.377 1.00 43.06 147 SER A O 1
ATOM 1165 N N . THR A 1 148 ? 38.266 -39.843 12.102 1.00 47.78 148 THR A N 1
ATOM 1166 C CA . THR A 1 148 ? 37.478 -41.012 11.715 1.00 47.78 148 THR A CA 1
ATOM 1167 C C . THR A 1 148 ? 36.523 -40.548 10.629 1.00 47.78 148 THR A C 1
ATOM 1169 O O . THR A 1 148 ? 35.629 -39.738 10.862 1.00 47.78 148 THR A O 1
ATOM 1172 N N . GLU A 1 149 ? 36.796 -41.033 9.430 1.00 57.31 149 GLU A N 1
ATOM 1173 C CA . GLU A 1 149 ? 35.992 -40.953 8.221 1.00 57.31 149 GLU A CA 1
ATOM 1174 C C . GLU A 1 149 ? 34.515 -41.302 8.493 1.00 57.31 149 GLU A C 1
ATOM 1176 O O . GLU A 1 149 ? 34.212 -42.443 8.856 1.00 57.31 149 GLU A O 1
ATOM 1181 N N . PRO A 1 150 ? 33.558 -40.372 8.315 1.00 51.50 150 PRO A N 1
ATOM 1182 C CA . PRO A 1 150 ? 32.162 -40.743 8.264 1.00 51.50 150 PRO A CA 1
ATOM 1183 C C . PRO A 1 150 ? 31.861 -41.219 6.846 1.00 51.50 150 PRO A C 1
ATOM 1185 O O . PRO A 1 150 ? 31.711 -40.432 5.909 1.00 51.50 150 PRO A O 1
ATOM 1188 N N . SER A 1 151 ? 31.777 -42.542 6.720 1.00 48.62 151 SER A N 1
ATOM 1189 C CA . SER A 1 151 ? 31.136 -43.225 5.602 1.00 48.62 151 SER A CA 1
ATOM 1190 C C . SER A 1 151 ? 29.850 -42.504 5.197 1.00 48.62 151 SER A C 1
ATOM 1192 O O . SER A 1 151 ? 28.948 -42.295 6.011 1.00 48.62 151 SER A O 1
ATOM 1194 N N . ARG A 1 152 ? 29.761 -42.164 3.908 1.00 49.44 152 ARG A N 1
ATOM 1195 C CA . ARG A 1 152 ? 28.513 -41.808 3.232 1.00 49.44 152 ARG A CA 1
ATOM 1196 C C . ARG A 1 152 ? 27.487 -42.917 3.470 1.00 49.44 152 ARG A C 1
ATOM 1198 O O . ARG A 1 152 ? 27.544 -43.967 2.835 1.00 49.44 152 ARG A O 1
ATOM 1205 N N . LEU A 1 153 ? 26.527 -42.658 4.351 1.00 48.09 153 LEU A N 1
ATOM 1206 C CA . LEU A 1 153 ? 25.277 -43.400 4.403 1.00 48.09 153 LEU A CA 1
ATOM 1207 C C . LEU A 1 153 ? 24.420 -42.950 3.220 1.00 48.09 153 LEU A C 1
ATOM 1209 O O . LEU A 1 153 ? 23.912 -41.831 3.182 1.00 48.09 153 LEU A O 1
ATOM 1213 N N . ALA A 1 154 ? 24.298 -43.836 2.234 1.00 52.81 154 ALA A N 1
ATOM 1214 C CA . ALA A 1 154 ? 23.192 -43.809 1.297 1.00 52.81 154 ALA A CA 1
ATOM 1215 C C . ALA A 1 154 ? 21.886 -43.837 2.104 1.00 52.81 154 ALA A C 1
ATOM 1217 O O . ALA A 1 154 ? 21.734 -44.677 2.990 1.00 52.81 154 ALA A O 1
ATOM 1218 N N . ILE A 1 155 ? 20.964 -42.922 1.804 1.00 50.47 155 ILE A N 1
ATOM 1219 C CA . ILE A 1 155 ? 19.608 -42.921 2.357 1.00 50.47 155 ILE A CA 1
ATOM 1220 C C . ILE A 1 155 ? 18.682 -43.502 1.280 1.00 50.47 155 ILE A C 1
ATOM 1222 O O . ILE A 1 155 ? 18.266 -42.771 0.382 1.00 50.47 155 ILE A O 1
ATOM 1226 N N . PRO A 1 156 ? 18.385 -44.812 1.312 1.00 55.41 156 PRO A N 1
ATOM 1227 C CA . PRO A 1 156 ? 17.207 -45.375 0.679 1.00 55.41 156 PRO A CA 1
ATOM 1228 C C . PRO A 1 156 ? 16.051 -45.295 1.684 1.00 55.41 156 PRO A C 1
ATOM 1230 O O . PRO A 1 156 ? 16.131 -45.874 2.766 1.00 55.41 156 PRO A O 1
ATOM 1233 N N . GLY A 1 157 ? 14.985 -44.564 1.364 1.00 49.53 157 GLY A N 1
ATOM 1234 C CA . GLY A 1 157 ? 13.830 -44.484 2.262 1.00 49.53 157 GLY A CA 1
ATOM 1235 C C . GLY A 1 157 ? 12.907 -43.315 1.970 1.00 49.53 157 GLY A C 1
ATOM 1236 O O . GLY A 1 157 ? 12.734 -42.437 2.805 1.00 49.53 157 GLY A O 1
ATOM 1237 N N . GLU A 1 158 ? 12.325 -43.313 0.776 1.00 53.88 158 GLU A N 1
ATOM 1238 C CA . GLU A 1 158 ? 11.213 -42.450 0.376 1.00 53.88 158 GLU A CA 1
ATOM 1239 C C . GLU A 1 158 ? 9.874 -43.075 0.805 1.00 53.88 158 GLU A C 1
ATOM 1241 O O . GLU A 1 158 ? 8.989 -43.217 -0.015 1.00 53.88 158 GLU A O 1
ATOM 1246 N N . GLU A 1 159 ? 9.708 -43.487 2.064 1.00 57.25 159 GLU A N 1
ATOM 1247 C CA . GLU A 1 159 ? 8.400 -43.878 2.620 1.00 57.25 159 GLU A CA 1
ATOM 1248 C C . GLU A 1 159 ? 8.402 -43.629 4.131 1.00 57.25 159 GLU A C 1
ATOM 1250 O O . GLU A 1 159 ? 8.702 -44.521 4.909 1.00 57.25 159 GLU A O 1
ATOM 1255 N N . ASP A 1 160 ? 8.167 -42.377 4.529 1.00 55.75 160 ASP A N 1
ATOM 1256 C CA . ASP A 1 160 ? 7.444 -42.009 5.756 1.00 55.75 160 ASP A CA 1
ATOM 1257 C C . ASP A 1 160 ? 7.429 -40.479 5.870 1.00 55.75 160 ASP A C 1
ATOM 1259 O O . ASP A 1 160 ? 8.141 -39.855 6.662 1.00 55.75 160 ASP A O 1
ATOM 1263 N N . LEU A 1 161 ? 6.576 -39.837 5.060 1.00 59.44 161 LEU A N 1
ATOM 1264 C CA . LEU A 1 161 ? 6.074 -38.519 5.435 1.00 59.44 161 LEU A CA 1
ATOM 1265 C C . LEU A 1 161 ? 5.463 -38.668 6.826 1.00 59.44 161 LEU A C 1
ATOM 1267 O O . LEU A 1 161 ? 4.507 -39.426 6.992 1.00 59.44 161 LEU A O 1
ATOM 1271 N N . CYS A 1 162 ? 6.027 -37.955 7.802 1.00 57.38 162 CYS A N 1
ATOM 1272 C CA . CYS A 1 162 ? 5.582 -37.926 9.187 1.00 57.38 162 CYS A CA 1
ATOM 1273 C C . CYS A 1 162 ? 4.055 -37.984 9.263 1.00 57.38 162 CYS A C 1
ATOM 1275 O O . CYS A 1 162 ? 3.359 -36.998 9.009 1.00 57.38 162 CYS A O 1
ATOM 1277 N N . ARG A 1 163 ? 3.526 -39.151 9.642 1.00 54.38 163 ARG A N 1
ATOM 1278 C CA . ARG A 1 163 ? 2.144 -39.286 10.073 1.00 54.38 163 ARG A CA 1
ATOM 1279 C C . ARG A 1 163 ? 2.059 -38.423 11.321 1.00 54.38 163 ARG A C 1
ATOM 1281 O O . ARG A 1 163 ? 2.515 -38.844 12.381 1.00 54.38 163 ARG A O 1
ATOM 1288 N N . CYS A 1 164 ? 1.571 -37.189 11.187 1.00 60.94 164 CYS A N 1
ATOM 1289 C CA . CYS A 1 164 ? 1.290 -36.329 12.326 1.00 60.94 164 CYS A CA 1
ATOM 1290 C C . CYS A 1 164 ? 0.295 -37.088 13.198 1.00 60.94 164 CYS A C 1
ATOM 1292 O O . CYS A 1 164 ? -0.908 -37.109 12.934 1.00 60.94 164 CYS A O 1
ATOM 1294 N N . GLY A 1 165 ? 0.829 -37.796 14.191 1.00 56.91 165 GLY A N 1
ATOM 1295 C CA . GLY A 1 165 ? 0.073 -38.496 15.198 1.00 56.91 165 GLY A CA 1
ATOM 1296 C C . GLY A 1 165 ? -0.607 -37.443 16.044 1.00 56.91 165 GLY A C 1
ATOM 1297 O O . GLY A 1 165 ? -0.099 -37.068 17.097 1.00 56.91 165 GLY A O 1
ATOM 1298 N N . CYS A 1 166 ? -1.762 -36.967 15.583 1.00 56.09 166 CYS A N 1
ATOM 1299 C CA . CYS A 1 166 ? -2.768 -36.386 16.449 1.00 56.09 166 CYS A CA 1
ATOM 1300 C C . CYS A 1 166 ? -3.217 -37.515 17.379 1.00 56.09 166 CYS A C 1
ATOM 1302 O O . CYS A 1 166 ? -4.226 -38.178 17.141 1.00 56.09 166 CYS A O 1
ATOM 1304 N N . THR A 1 167 ? -2.411 -37.807 18.400 1.00 58.00 167 THR A N 1
ATOM 1305 C CA . THR A 1 167 ? -2.803 -38.684 19.491 1.00 58.00 167 THR A CA 1
ATOM 1306 C C . THR A 1 167 ? -4.063 -38.065 20.078 1.00 58.00 167 THR A C 1
ATOM 1308 O O . THR A 1 167 ? -4.070 -36.911 20.504 1.00 58.00 167 THR A O 1
ATOM 1311 N N . GLY A 1 168 ? -5.167 -38.807 19.988 1.00 53.94 168 GLY A N 1
ATOM 1312 C CA . GLY A 1 168 ? -6.538 -38.357 20.233 1.00 53.94 168 GLY A CA 1
ATOM 1313 C C . GLY A 1 168 ? -6.859 -37.949 21.673 1.00 53.94 168 GLY A C 1
ATOM 1314 O O . GLY A 1 168 ? -8.014 -38.017 22.076 1.00 53.94 168 GLY A O 1
ATOM 1315 N N . ASN A 1 169 ? -5.884 -37.469 22.443 1.00 56.91 169 ASN A N 1
ATOM 1316 C CA . ASN A 1 169 ? -6.080 -36.867 23.758 1.00 56.91 169 ASN A CA 1
ATOM 1317 C C . ASN A 1 169 ? -6.478 -35.382 23.649 1.00 56.91 169 ASN A C 1
ATOM 1319 O O . ASN A 1 169 ? -6.098 -34.552 24.473 1.00 56.91 169 ASN A O 1
ATOM 1323 N N . ALA A 1 170 ? -7.288 -35.036 22.646 1.00 55.75 170 ALA A N 1
ATOM 1324 C CA . ALA A 1 170 ? -7.960 -33.744 22.547 1.00 55.75 170 ALA A CA 1
ATOM 1325 C C . ALA A 1 170 ? -9.217 -33.729 23.438 1.00 55.75 170 ALA A C 1
ATOM 1327 O O . ALA A 1 170 ? -10.318 -33.433 22.989 1.00 55.75 170 ALA A O 1
ATOM 1328 N N . THR A 1 171 ? -9.081 -34.062 24.722 1.00 57.00 171 THR A N 1
ATOM 1329 C CA . THR A 1 171 ? -10.203 -34.009 25.678 1.00 57.00 171 THR A CA 1
ATOM 1330 C C . THR A 1 171 ? -10.551 -32.583 26.116 1.00 57.00 171 THR A C 1
ATOM 1332 O O . THR A 1 171 ? -11.556 -32.382 26.787 1.00 57.00 171 THR A O 1
ATOM 1335 N N . ASN A 1 172 ? -9.776 -31.578 25.689 1.00 63.00 172 ASN A N 1
ATOM 1336 C CA . ASN A 1 172 ? -9.959 -30.174 26.067 1.00 63.00 172 ASN A CA 1
ATOM 1337 C C . ASN A 1 172 ? -10.257 -29.245 24.880 1.00 63.00 172 ASN A C 1
ATOM 1339 O O . ASN A 1 172 ? -10.000 -28.043 24.963 1.00 63.00 172 ASN A O 1
ATOM 1343 N N . THR A 1 173 ? -10.776 -29.759 23.760 1.00 61.91 173 THR A N 1
ATOM 1344 C CA . THR A 1 173 ? -11.325 -28.872 22.726 1.00 61.91 173 THR A CA 1
ATOM 1345 C C . THR A 1 173 ? -12.718 -28.404 23.148 1.00 61.91 173 THR A C 1
ATOM 1347 O O . THR A 1 173 ? -13.611 -29.243 23.294 1.00 61.91 173 THR A O 1
ATOM 1350 N N . PRO A 1 174 ? -12.932 -27.092 23.348 1.00 72.38 174 PRO A N 1
ATOM 1351 C CA . PRO A 1 174 ? -14.225 -26.560 23.756 1.00 72.38 174 PRO A CA 1
ATOM 1352 C C . PRO A 1 174 ? -15.309 -26.925 22.735 1.00 72.38 174 PRO A C 1
ATOM 1354 O O . PRO A 1 174 ? -15.176 -26.658 21.536 1.00 72.38 174 PRO A O 1
ATOM 1357 N N . ARG A 1 175 ? -16.373 -27.576 23.217 1.00 76.94 175 ARG A N 1
ATOM 1358 C CA . ARG A 1 175 ? -17.402 -28.209 22.376 1.00 76.94 175 ARG A CA 1
ATOM 1359 C C . ARG A 1 175 ? -18.432 -27.195 21.882 1.00 76.94 175 ARG A C 1
ATOM 1361 O O . ARG A 1 175 ? -19.057 -27.403 20.846 1.00 76.94 175 ARG A O 1
ATOM 1368 N N . THR A 1 176 ? -18.581 -26.083 22.600 1.00 87.50 176 THR A N 1
ATOM 1369 C CA . THR A 1 176 ? -19.490 -24.991 22.245 1.00 87.50 176 THR A CA 1
ATOM 1370 C C . THR A 1 176 ? -18.739 -23.794 21.655 1.00 87.50 176 THR A C 1
ATOM 1372 O O . THR A 1 176 ? -17.605 -23.489 22.031 1.00 87.50 176 THR A O 1
ATOM 1375 N N . GLN A 1 177 ? -19.389 -23.062 20.744 1.00 87.44 177 GLN A N 1
ATOM 1376 C CA . GLN A 1 177 ? -18.823 -21.859 20.116 1.00 87.44 177 GLN A CA 1
ATOM 1377 C C . GLN A 1 177 ? -18.415 -20.799 21.156 1.00 87.44 177 GLN A C 1
ATOM 1379 O O . GLN A 1 177 ? -17.375 -20.158 21.027 1.00 87.44 177 GLN A O 1
ATOM 1384 N N . LYS A 1 178 ? -19.195 -20.669 22.237 1.00 91.88 178 LYS A N 1
ATOM 1385 C CA . LYS A 1 178 ? -18.936 -19.714 23.322 1.00 91.88 178 LYS A CA 1
ATOM 1386 C C . LYS A 1 178 ? -17.690 -20.069 24.142 1.00 91.88 178 LYS A C 1
ATOM 1388 O O . LYS A 1 178 ? -16.958 -19.174 24.558 1.00 91.88 178 LYS A O 1
ATOM 1393 N N . GLU A 1 179 ? -17.429 -21.353 24.373 1.00 89.88 179 GLU A N 1
ATOM 1394 C CA . GLU A 1 179 ? -16.207 -21.802 25.053 1.00 89.88 179 GLU A CA 1
ATOM 1395 C C . GLU A 1 179 ? -14.975 -21.672 24.153 1.00 89.88 179 GLU A C 1
ATOM 1397 O O . GLU A 1 179 ? -13.901 -21.324 24.642 1.00 89.88 179 GLU A O 1
ATOM 1402 N N . ARG A 1 180 ? -15.133 -21.884 22.838 1.00 87.69 180 ARG A N 1
ATOM 1403 C CA . ARG A 1 180 ? -14.055 -21.687 21.862 1.00 87.69 180 ARG A CA 1
ATOM 1404 C C . ARG A 1 180 ? -13.578 -20.240 21.846 1.00 87.69 180 ARG A C 1
ATOM 1406 O O . ARG A 1 180 ? -12.375 -20.015 21.922 1.00 87.69 180 ARG A O 1
ATOM 1413 N N . GLN A 1 181 ? -14.500 -19.280 21.838 1.00 90.94 181 GLN A N 1
ATOM 1414 C CA . GLN A 1 181 ? -14.129 -17.865 21.857 1.00 90.94 181 GLN A CA 1
ATOM 1415 C C . GLN A 1 181 ? -13.382 -17.492 23.142 1.00 90.94 181 GLN A C 1
ATOM 1417 O O . GLN A 1 181 ? -12.324 -16.880 23.092 1.00 90.94 181 GLN A O 1
ATOM 1422 N N . ARG A 1 182 ? -13.862 -17.962 24.303 1.00 91.62 182 ARG A N 1
ATOM 1423 C CA . ARG A 1 182 ? -13.170 -17.747 25.586 1.00 91.62 182 ARG A CA 1
ATOM 1424 C C . ARG A 1 182 ? -11.766 -18.353 25.615 1.00 91.62 182 ARG A C 1
ATOM 1426 O O . ARG A 1 182 ? -10.894 -17.824 26.299 1.00 91.62 182 ARG A O 1
ATOM 1433 N N . TYR A 1 183 ? -11.554 -19.471 24.921 1.00 86.62 183 TYR A N 1
ATOM 1434 C CA . TYR A 1 183 ? -10.243 -20.103 24.813 1.00 86.62 183 TYR A CA 1
ATOM 1435 C C . TYR A 1 183 ? -9.281 -19.282 23.948 1.00 86.62 183 TYR A C 1
ATOM 1437 O O . TYR A 1 183 ? -8.128 -19.102 24.342 1.00 86.62 183 TYR A O 1
ATOM 1445 N N . LEU A 1 184 ? -9.758 -18.763 22.811 1.00 91.88 184 LEU A N 1
ATOM 1446 C CA . LEU A 1 184 ? -8.973 -17.908 21.917 1.00 91.88 184 LEU A CA 1
ATOM 1447 C C . LEU A 1 184 ? -8.598 -16.588 22.598 1.00 91.88 184 LEU A C 1
ATOM 1449 O O . LEU A 1 184 ? -7.409 -16.313 22.718 1.00 91.88 184 LEU A O 1
ATOM 1453 N N . ASP A 1 185 ? -9.559 -15.880 23.198 1.00 94.12 185 ASP A N 1
ATOM 1454 C CA . ASP A 1 185 ? -9.299 -14.629 23.930 1.00 94.12 185 ASP A CA 1
ATOM 1455 C C . ASP A 1 185 ? -8.272 -14.819 25.064 1.00 94.12 185 ASP A C 1
ATOM 1457 O O . ASP A 1 185 ? -7.472 -13.935 25.377 1.00 94.12 185 ASP A O 1
ATOM 1461 N N . LYS A 1 186 ? -8.292 -15.983 25.730 1.00 93.56 186 LYS A N 1
ATOM 1462 C CA . LYS A 1 186 ? -7.335 -16.300 26.798 1.00 93.56 186 LYS A CA 1
ATOM 1463 C C . LYS A 1 186 ? -5.934 -16.568 26.239 1.00 93.56 186 LYS A C 1
ATOM 1465 O O . LYS A 1 186 ? -4.957 -16.140 26.851 1.00 93.56 186 LYS A O 1
ATOM 1470 N N . ARG A 1 187 ? -5.840 -17.271 25.105 1.00 89.81 187 ARG A N 1
ATOM 1471 C CA . ARG A 1 187 ? -4.575 -17.561 24.410 1.00 89.81 187 ARG A CA 1
ATOM 1472 C C . ARG A 1 187 ? -3.952 -16.292 23.839 1.00 89.81 187 ARG A C 1
ATOM 1474 O O . ARG A 1 187 ? -2.753 -16.107 24.010 1.00 89.81 187 ARG A O 1
ATOM 1481 N N . GLU A 1 188 ? -4.754 -15.415 23.245 1.00 93.81 188 GLU A N 1
ATOM 1482 C CA . GLU A 1 188 ? -4.302 -14.119 22.731 1.00 93.81 188 GLU A CA 1
ATOM 1483 C C . GLU A 1 188 ? -3.687 -13.273 23.844 1.00 93.81 188 GLU A C 1
ATOM 1485 O O . GLU A 1 188 ? -2.530 -12.883 23.736 1.00 93.81 188 GLU A O 1
ATOM 1490 N N . LYS A 1 189 ? -4.378 -13.110 24.979 1.00 93.19 189 LYS A N 1
ATOM 1491 C CA . LYS A 1 189 ? -3.846 -12.348 26.125 1.00 93.19 189 LYS A CA 1
ATOM 1492 C C . LYS A 1 189 ? -2.561 -12.935 26.706 1.00 93.19 189 LYS A C 1
ATOM 1494 O O . LYS A 1 189 ? -1.707 -12.201 27.199 1.00 93.19 189 LYS A O 1
ATOM 1499 N N . GLU A 1 190 ? -2.419 -14.259 26.695 1.00 93.25 190 GLU A N 1
ATOM 1500 C CA . GLU A 1 190 ? -1.194 -14.911 27.162 1.00 93.25 190 GLU A CA 1
ATOM 1501 C C . GLU A 1 190 ? -0.027 -14.681 26.194 1.00 93.25 190 GLU A C 1
ATOM 1503 O O . GLU A 1 190 ? 1.100 -14.446 26.635 1.00 93.25 190 GLU A O 1
ATOM 1508 N N . ILE A 1 191 ? -0.299 -14.721 24.889 1.00 88.81 191 ILE A N 1
ATOM 1509 C CA . ILE A 1 191 ? 0.680 -14.447 23.836 1.00 88.81 191 ILE A CA 1
ATOM 1510 C C . ILE A 1 191 ? 1.083 -12.971 23.859 1.00 88.81 191 ILE A C 1
ATOM 1512 O O . ILE A 1 191 ? 2.276 -12.689 23.889 1.00 88.81 191 ILE A O 1
ATOM 1516 N N . GLU A 1 192 ? 0.130 -12.042 23.952 1.00 88.75 192 GLU A N 1
ATOM 1517 C CA . GLU A 1 192 ? 0.405 -10.609 24.109 1.00 88.75 192 GLU A CA 1
ATOM 1518 C C . GLU A 1 192 ? 1.270 -10.347 25.339 1.00 88.75 192 GLU A C 1
ATOM 1520 O O . GLU A 1 192 ? 2.279 -9.658 25.241 1.00 88.75 192 GLU A O 1
ATOM 1525 N N . ARG A 1 193 ? 0.953 -10.961 26.485 1.00 86.69 193 ARG A N 1
ATOM 1526 C CA . ARG A 1 193 ? 1.757 -10.814 27.706 1.00 86.69 193 ARG A CA 1
ATOM 1527 C C . ARG A 1 193 ? 3.175 -11.375 27.554 1.00 86.69 193 ARG A C 1
ATOM 1529 O O . ARG A 1 193 ? 4.096 -10.833 28.155 1.00 86.69 193 ARG A O 1
ATOM 1536 N N . LYS A 1 194 ? 3.355 -12.460 26.794 1.00 82.75 194 LYS A N 1
ATOM 1537 C CA . LYS A 1 194 ? 4.674 -13.061 26.522 1.00 82.75 194 LYS A CA 1
ATOM 1538 C C . LYS A 1 194 ? 5.471 -12.288 25.466 1.00 82.75 194 LYS A C 1
ATOM 1540 O O . LYS A 1 194 ? 6.696 -12.312 25.512 1.00 82.75 194 LYS A O 1
ATOM 1545 N N . LEU A 1 195 ? 4.791 -11.622 24.534 1.00 82.31 195 LEU A N 1
ATOM 1546 C CA . LEU A 1 195 ? 5.394 -10.817 23.467 1.00 82.31 195 LEU A CA 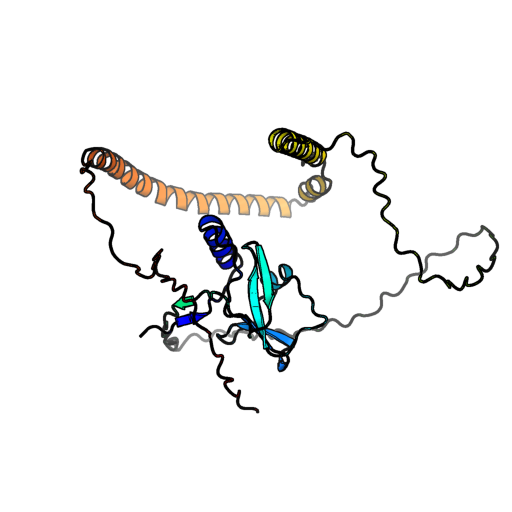1
ATOM 1547 C C . LEU A 1 195 ? 5.572 -9.344 23.844 1.00 82.31 195 LEU A C 1
ATOM 1549 O O . LEU A 1 195 ? 6.303 -8.634 23.154 1.00 82.31 195 LEU A O 1
ATOM 1553 N N . TYR A 1 196 ? 4.956 -8.882 24.936 1.00 76.69 196 TYR A N 1
ATOM 1554 C CA . TYR A 1 196 ? 5.227 -7.580 25.537 1.00 76.69 196 TYR A CA 1
ATOM 1555 C C . TYR A 1 196 ? 6.610 -7.607 26.202 1.00 76.69 196 TYR A C 1
ATOM 1557 O O . TYR A 1 196 ? 6.758 -7.663 27.419 1.00 76.69 196 TYR A O 1
ATOM 1565 N N . LEU A 1 197 ? 7.648 -7.636 25.370 1.00 76.06 197 LEU A N 1
ATOM 1566 C CA . LEU A 1 197 ? 9.014 -7.345 25.771 1.00 76.06 197 LEU A CA 1
ATOM 1567 C C . LEU A 1 197 ? 9.080 -5.859 26.114 1.00 76.06 197 LEU A C 1
ATOM 1569 O O . LEU A 1 197 ? 8.752 -5.013 25.276 1.00 76.06 197 LEU A O 1
ATOM 1573 N N . ASP A 1 198 ? 9.506 -5.545 27.336 1.00 67.62 198 ASP A N 1
ATOM 1574 C CA . ASP A 1 198 ? 9.739 -4.169 27.757 1.00 67.62 198 ASP A CA 1
ATOM 1575 C C . ASP A 1 198 ? 10.680 -3.489 26.763 1.00 67.62 198 ASP A C 1
ATOM 1577 O O . ASP A 1 198 ? 11.865 -3.819 26.644 1.00 67.62 198 ASP A O 1
ATOM 1581 N N . LYS A 1 199 ? 10.133 -2.516 26.026 1.00 67.81 199 LYS A N 1
ATOM 1582 C CA . LYS A 1 199 ? 10.843 -1.756 24.985 1.00 67.81 199 LYS A CA 1
ATOM 1583 C C . LYS A 1 199 ? 12.086 -1.042 25.517 1.00 67.81 199 LYS A C 1
ATOM 1585 O O . LYS A 1 199 ? 12.930 -0.626 24.727 1.00 67.81 199 LYS A O 1
ATOM 1590 N N . GLU A 1 200 ? 12.193 -0.906 26.834 1.00 64.81 200 GLU A N 1
ATOM 1591 C CA . GLU A 1 200 ? 13.324 -0.316 27.542 1.00 64.81 200 GLU A CA 1
ATOM 1592 C C . GLU A 1 200 ? 14.537 -1.258 27.633 1.00 64.81 200 GLU A C 1
ATOM 1594 O O . GLU A 1 200 ? 15.664 -0.774 27.693 1.00 64.81 200 GLU A O 1
ATOM 1599 N N . ILE A 1 201 ? 14.336 -2.582 27.560 1.00 61.34 201 ILE A N 1
ATOM 1600 C CA . ILE A 1 201 ? 15.402 -3.600 27.672 1.00 61.34 201 ILE A CA 1
ATOM 1601 C C . ILE A 1 201 ? 15.881 -4.082 26.291 1.00 61.34 201 ILE A C 1
ATOM 1603 O O . ILE A 1 201 ? 16.937 -4.706 26.168 1.00 61.34 201 ILE A O 1
ATOM 1607 N N . LEU A 1 202 ? 15.152 -3.766 25.215 1.00 72.12 202 LEU A N 1
ATOM 1608 C CA . LEU A 1 202 ? 15.602 -4.093 23.864 1.00 72.12 202 LEU A CA 1
ATOM 1609 C C . LEU A 1 202 ? 16.940 -3.398 23.561 1.00 72.12 202 LEU A C 1
ATOM 1611 O O . LEU A 1 202 ? 17.051 -2.172 23.545 1.00 72.12 202 LEU A O 1
ATOM 1615 N N . SER A 1 203 ? 17.957 -4.210 23.266 1.00 65.62 203 SER A N 1
ATOM 1616 C CA . SER A 1 203 ? 19.329 -3.787 22.950 1.00 65.62 203 SER A CA 1
ATOM 1617 C C . SER A 1 203 ? 19.410 -2.791 21.785 1.00 65.62 203 SER A C 1
ATOM 1619 O O . SER A 1 203 ? 20.342 -1.990 21.709 1.00 65.62 203 SER A O 1
ATOM 1621 N N . THR A 1 204 ? 18.407 -2.789 20.906 1.00 67.56 204 THR A N 1
ATOM 1622 C CA . THR A 1 204 ? 18.246 -1.824 19.813 1.00 67.56 204 THR A CA 1
ATOM 1623 C C . THR A 1 204 ? 17.924 -0.418 20.317 1.00 67.56 204 THR A C 1
ATOM 1625 O O . THR A 1 204 ? 18.393 0.558 19.736 1.00 67.56 204 THR A O 1
ATOM 1628 N N . ASN A 1 205 ? 17.191 -0.290 21.424 1.00 67.75 205 ASN A N 1
ATOM 1629 C CA . ASN A 1 205 ? 16.867 0.997 22.037 1.00 67.75 205 ASN A CA 1
ATOM 1630 C C . ASN A 1 205 ? 18.067 1.556 22.818 1.00 67.75 205 ASN A C 1
ATOM 1632 O O . ASN A 1 205 ? 18.333 2.756 22.765 1.00 67.75 205 ASN A O 1
ATOM 1636 N N . VAL A 1 206 ? 18.847 0.676 23.456 1.00 65.00 206 VAL A N 1
ATOM 1637 C CA . VAL A 1 206 ? 20.112 1.041 24.118 1.00 65.00 206 VAL A CA 1
ATOM 1638 C C . VAL A 1 206 ? 21.113 1.589 23.097 1.00 65.00 206 VAL A C 1
ATOM 1640 O O . VAL A 1 206 ? 21.618 2.693 23.275 1.00 65.00 206 VAL A O 1
ATOM 1643 N N . ARG A 1 207 ? 21.334 0.883 21.979 1.00 63.91 207 ARG A N 1
ATOM 1644 C CA . ARG A 1 207 ? 22.294 1.310 20.942 1.00 63.91 207 ARG A CA 1
ATOM 1645 C C . ARG A 1 207 ? 21.854 2.553 20.163 1.00 63.91 207 ARG A C 1
ATOM 1647 O O . ARG A 1 207 ? 22.703 3.270 19.652 1.00 63.91 207 ARG A O 1
ATOM 1654 N N . ARG A 1 208 ? 20.545 2.824 20.07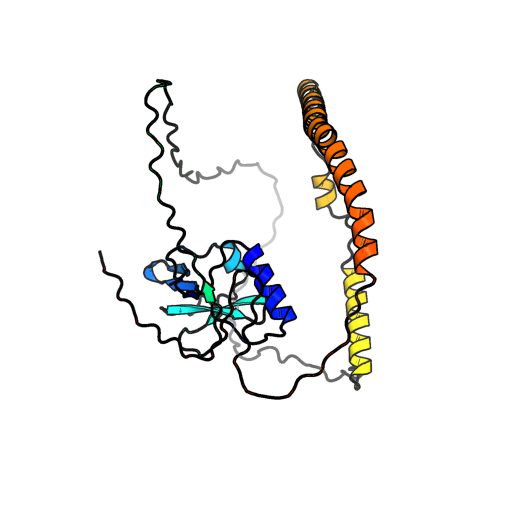2 1.00 65.12 208 ARG A N 1
ATOM 1655 C CA . ARG A 1 208 ? 20.010 4.010 19.379 1.00 65.12 208 ARG A CA 1
ATOM 1656 C C . ARG A 1 208 ? 20.060 5.279 20.234 1.00 65.12 208 ARG A C 1
ATOM 1658 O O . ARG A 1 208 ? 20.133 6.369 19.678 1.00 65.12 208 ARG A O 1
ATOM 1665 N N . LYS A 1 209 ? 20.006 5.155 21.565 1.00 62.12 209 LYS A N 1
ATOM 1666 C CA . LYS A 1 209 ? 20.076 6.304 22.487 1.00 62.12 209 LYS A CA 1
ATOM 1667 C C . LYS A 1 209 ? 21.500 6.685 22.884 1.00 62.12 209 LYS A C 1
ATOM 1669 O O . LYS A 1 209 ? 21.712 7.813 23.313 1.00 62.12 209 LYS A O 1
ATOM 1674 N N . THR A 1 210 ? 22.476 5.799 22.709 1.00 60.69 210 THR A N 1
ATOM 1675 C CA . THR A 1 210 ? 23.893 6.153 22.831 1.00 60.69 210 THR A CA 1
ATOM 1676 C C . THR A 1 210 ? 24.368 6.802 21.534 1.00 60.69 210 THR A C 1
ATOM 1678 O O . THR A 1 210 ? 25.051 6.172 20.728 1.00 60.69 210 THR A O 1
ATOM 1681 N N . SER A 1 211 ? 23.982 8.062 21.310 1.00 64.88 211 SER A N 1
ATOM 1682 C CA . SER A 1 211 ? 24.774 8.924 20.430 1.00 64.88 211 SER A CA 1
ATOM 1683 C C . SER A 1 211 ? 26.179 8.977 21.023 1.00 64.88 211 SER A C 1
ATOM 1685 O O . SER A 1 211 ? 26.316 9.145 22.234 1.00 64.88 211 SER A O 1
ATOM 1687 N N . ALA A 1 212 ? 27.212 8.767 20.209 1.00 70.75 212 ALA A N 1
ATOM 1688 C CA . ALA A 1 212 ? 28.581 8.909 20.682 1.00 70.75 212 ALA A CA 1
ATOM 1689 C C . ALA A 1 212 ? 28.745 10.334 21.230 1.00 70.75 212 ALA A C 1
ATOM 1691 O O . ALA A 1 212 ? 28.481 11.300 20.515 1.00 70.75 212 ALA A O 1
ATOM 1692 N N . GLU A 1 213 ? 29.105 10.450 22.508 1.00 72.81 213 GLU A N 1
ATOM 1693 C CA . GLU A 1 213 ? 29.379 11.736 23.141 1.00 72.81 213 GLU A CA 1
ATOM 1694 C C . GLU A 1 213 ? 30.633 12.315 22.479 1.00 72.81 213 GLU A C 1
ATOM 1696 O O . GLU A 1 213 ? 31.756 11.897 22.770 1.00 72.81 213 GLU A O 1
ATOM 1701 N N . ASP A 1 214 ? 30.443 13.230 21.528 1.00 80.38 214 ASP A N 1
ATOM 1702 C CA . ASP A 1 214 ? 31.553 13.934 20.902 1.00 80.38 214 ASP A CA 1
ATOM 1703 C C . ASP A 1 214 ? 31.966 15.096 21.813 1.00 80.38 214 ASP A C 1
ATOM 1705 O O . ASP A 1 214 ? 31.356 16.166 21.835 1.00 80.38 214 ASP A O 1
ATOM 1709 N N . SER A 1 215 ? 33.012 14.866 22.608 1.00 83.44 215 SER A N 1
ATOM 1710 C CA . SER A 1 215 ? 33.585 15.855 23.527 1.00 83.44 215 SER A CA 1
ATOM 1711 C C . SER A 1 215 ? 34.363 16.970 22.818 1.00 83.44 215 SER A C 1
ATOM 1713 O O . SER A 1 215 ? 34.930 17.848 23.478 1.00 83.44 215 SER A O 1
ATOM 1715 N N . ARG A 1 216 ? 34.415 16.978 21.479 1.00 88.56 216 ARG A N 1
ATOM 1716 C CA . ARG A 1 216 ? 35.060 18.051 20.719 1.00 88.56 216 ARG A CA 1
ATOM 1717 C C . ARG A 1 216 ? 34.261 19.342 20.878 1.00 88.56 216 ARG A C 1
ATOM 1719 O O . ARG A 1 216 ? 33.117 19.457 20.444 1.00 88.56 216 ARG A O 1
ATOM 1726 N N . GLN A 1 217 ? 34.908 20.361 21.439 1.00 85.06 217 GLN A N 1
ATOM 1727 C CA . GLN A 1 217 ? 34.321 21.684 21.678 1.00 85.06 217 GLN A CA 1
ATOM 1728 C C . GLN A 1 217 ? 33.759 22.341 20.398 1.00 85.06 217 GLN A C 1
ATOM 1730 O O . GLN A 1 217 ? 32.813 23.125 20.468 1.00 85.06 217 GLN A O 1
ATOM 1735 N N . SER A 1 218 ? 34.295 21.988 19.223 1.00 85.50 218 SER A N 1
ATOM 1736 C CA . SER A 1 218 ? 33.788 22.429 17.918 1.00 85.50 218 SER A CA 1
ATOM 1737 C C . SER A 1 218 ? 32.454 21.787 17.523 1.00 85.50 218 SER A C 1
ATOM 1739 O O . SER A 1 218 ? 31.652 22.434 16.856 1.00 85.50 218 SER A O 1
ATOM 1741 N N . ALA A 1 219 ? 32.187 20.545 17.935 1.00 83.00 219 ALA A N 1
ATOM 1742 C CA . ALA A 1 219 ? 30.932 19.857 17.634 1.00 83.00 219 ALA A CA 1
ATOM 1743 C C . ALA A 1 219 ? 29.778 20.410 18.487 1.00 83.00 219 ALA A C 1
ATOM 1745 O O . ALA A 1 219 ? 28.672 20.627 17.989 1.00 83.00 219 ALA A O 1
ATOM 1746 N N . GLN A 1 220 ? 30.051 20.722 19.757 1.00 87.88 220 GLN A N 1
ATOM 1747 C CA . GLN A 1 220 ? 29.050 21.276 20.672 1.00 87.88 220 GLN A CA 1
ATOM 1748 C C . GLN A 1 220 ? 28.603 22.686 20.262 1.00 87.88 220 GLN A C 1
ATOM 1750 O O . GLN A 1 220 ? 27.408 22.982 20.279 1.00 87.88 220 GLN A O 1
ATOM 1755 N N . SER A 1 221 ? 29.535 23.554 19.852 1.00 88.69 221 SER A N 1
ATOM 1756 C CA . SER A 1 221 ? 29.208 24.937 19.480 1.00 88.69 221 SER A CA 1
ATOM 1757 C C . SER A 1 221 ? 28.307 25.017 18.243 1.00 88.69 221 SER A C 1
ATOM 1759 O O . SER A 1 221 ? 27.324 25.760 18.256 1.00 88.69 221 SER A O 1
ATOM 1761 N N . VAL A 1 222 ? 28.573 24.209 17.211 1.00 92.19 222 VAL A N 1
ATOM 1762 C CA . VAL A 1 222 ? 27.734 24.142 16.002 1.00 92.19 222 VAL A CA 1
ATOM 1763 C C . VAL A 1 222 ? 26.338 23.599 16.328 1.00 92.19 222 VAL A C 1
ATOM 1765 O O . VAL A 1 222 ? 25.345 24.113 15.808 1.00 92.19 222 VAL A O 1
ATOM 1768 N N . GLY A 1 223 ? 26.241 22.628 17.243 1.00 90.50 223 GLY A N 1
ATOM 1769 C CA . GLY A 1 223 ? 24.962 22.092 17.714 1.00 90.50 223 GLY A CA 1
ATOM 1770 C C . GLY A 1 223 ? 24.067 23.157 18.358 1.00 90.50 223 GLY A C 1
ATOM 1771 O O . GLY A 1 223 ? 22.907 23.304 17.969 1.00 90.50 223 GLY A O 1
ATOM 1772 N N . TYR A 1 224 ? 24.605 23.957 19.286 1.00 94.12 224 TYR A N 1
ATOM 1773 C CA . TYR A 1 224 ? 23.833 25.024 19.938 1.00 94.12 224 TYR A CA 1
ATOM 1774 C C . TYR A 1 224 ? 23.374 26.108 18.955 1.00 94.12 224 TYR A C 1
ATOM 1776 O O . TYR A 1 224 ? 22.224 26.547 19.026 1.00 94.12 224 TYR A O 1
ATOM 1784 N N . VAL A 1 225 ? 24.229 26.505 18.006 1.00 95.88 225 VAL A N 1
ATOM 1785 C CA . VAL A 1 225 ? 23.862 27.487 16.970 1.00 95.88 225 VAL A CA 1
ATOM 1786 C C . VAL A 1 225 ? 22.715 26.963 16.100 1.00 95.88 225 VAL A C 1
ATOM 1788 O O . VAL A 1 225 ? 21.763 27.699 15.833 1.00 95.88 225 VAL A O 1
ATOM 1791 N N . GLY A 1 226 ? 22.754 25.683 15.717 1.00 96.12 226 GLY A N 1
ATOM 1792 C CA . GLY A 1 226 ? 21.681 25.045 14.950 1.00 96.12 226 GLY A CA 1
ATOM 1793 C C . GLY A 1 226 ? 20.339 25.034 15.688 1.00 96.12 226 GLY A C 1
ATOM 1794 O O . GLY A 1 226 ? 19.314 25.391 15.107 1.00 96.12 226 GLY A O 1
ATOM 1795 N N . VAL A 1 227 ? 20.336 24.696 16.983 1.00 96.31 227 VAL A N 1
ATOM 1796 C CA . VAL A 1 227 ? 19.111 24.698 17.807 1.00 96.31 227 VAL A CA 1
ATOM 1797 C C . VAL A 1 227 ? 18.522 26.105 17.933 1.00 96.31 227 VAL A C 1
ATOM 1799 O O . VAL A 1 227 ? 17.308 26.266 17.818 1.00 96.31 227 VAL A O 1
ATOM 1802 N N . ILE A 1 228 ? 19.360 27.131 18.112 1.00 97.62 228 ILE A N 1
ATOM 1803 C CA . ILE A 1 228 ? 18.908 28.530 18.179 1.00 97.62 228 ILE A CA 1
ATOM 1804 C C . ILE A 1 228 ? 18.270 28.959 16.850 1.00 97.62 228 ILE A C 1
ATOM 1806 O O . ILE A 1 228 ? 17.182 29.536 16.854 1.00 97.62 228 ILE A O 1
ATOM 1810 N N . MET A 1 229 ? 18.891 28.633 15.712 1.00 96.62 229 MET A N 1
ATOM 1811 C CA . MET A 1 229 ? 18.339 28.945 14.386 1.00 96.62 229 MET A CA 1
ATOM 1812 C C . MET A 1 229 ? 17.005 28.228 14.119 1.00 96.62 229 MET A C 1
ATOM 1814 O O . MET A 1 229 ? 16.063 28.838 13.603 1.00 96.62 229 MET A O 1
ATOM 1818 N N . LEU A 1 230 ? 16.879 26.958 14.516 1.00 96.31 230 LEU A N 1
ATOM 1819 C CA . LEU A 1 230 ? 15.619 26.211 14.419 1.00 96.31 230 LEU A CA 1
ATOM 1820 C C . LEU A 1 230 ? 14.530 26.815 15.317 1.00 96.31 230 LEU A C 1
ATOM 1822 O O . LEU A 1 230 ? 13.399 27.007 14.876 1.00 96.31 230 LEU A O 1
ATOM 1826 N N . ALA A 1 231 ? 14.862 27.178 16.556 1.00 97.44 231 ALA A N 1
ATOM 1827 C CA . ALA A 1 231 ? 13.905 27.797 17.469 1.00 97.44 231 ALA A CA 1
ATOM 1828 C C . ALA A 1 231 ? 13.397 29.152 16.946 1.00 97.44 231 ALA A C 1
ATOM 1830 O O . ALA A 1 231 ? 12.204 29.437 17.046 1.00 97.44 231 ALA A O 1
ATOM 1831 N N . LEU A 1 232 ? 14.274 29.967 16.350 1.00 97.44 232 LEU A N 1
ATOM 1832 C CA . LEU A 1 232 ? 13.901 31.259 15.767 1.00 97.44 232 LEU A CA 1
ATOM 1833 C C . LEU A 1 232 ? 12.997 31.112 14.536 1.00 97.44 232 LEU A C 1
ATOM 1835 O O . LEU A 1 232 ? 12.021 31.849 14.407 1.00 97.44 232 LEU A O 1
ATOM 1839 N N . THR A 1 233 ? 13.294 30.159 13.652 1.00 96.62 233 THR A N 1
ATOM 1840 C CA . THR A 1 233 ? 12.515 29.929 12.421 1.00 96.62 233 THR A CA 1
ATOM 1841 C C . THR A 1 233 ? 11.139 29.331 12.701 1.00 96.62 233 THR A C 1
ATOM 1843 O O . THR A 1 233 ? 10.142 29.842 12.200 1.00 96.62 233 THR A O 1
ATOM 1846 N N . PHE A 1 234 ? 11.036 28.305 13.549 1.00 95.56 234 PHE A N 1
ATOM 1847 C CA . PHE A 1 234 ? 9.724 27.784 13.946 1.00 95.56 234 PHE A CA 1
ATOM 1848 C C . PHE A 1 234 ? 8.958 28.789 14.810 1.00 95.56 234 PHE A C 1
ATOM 1850 O O . PHE A 1 234 ? 7.755 28.972 14.625 1.00 95.56 234 PHE A O 1
ATOM 1857 N N . GLY A 1 235 ? 9.649 29.484 15.717 1.00 96.75 235 GLY A N 1
ATOM 1858 C CA . GLY A 1 235 ? 9.052 30.519 16.556 1.00 96.75 235 GLY A CA 1
ATOM 1859 C C . GLY A 1 235 ? 8.408 31.645 15.746 1.00 96.75 235 GLY A C 1
ATOM 1860 O O . GLY A 1 235 ? 7.302 32.066 16.079 1.00 96.75 235 GLY A O 1
ATOM 1861 N N . SER A 1 236 ? 9.041 32.098 14.658 1.00 96.00 236 SER A N 1
ATOM 1862 C CA . SER A 1 236 ? 8.482 33.159 13.810 1.00 96.00 236 SER A CA 1
ATOM 1863 C C . SER A 1 236 ? 7.214 32.721 13.070 1.00 96.00 236 SER A C 1
ATOM 1865 O O . SER A 1 236 ? 6.257 33.496 13.016 1.00 96.00 236 SER A O 1
ATOM 1867 N N . ILE A 1 237 ? 7.160 31.470 12.595 1.00 94.81 237 ILE A N 1
ATOM 1868 C CA . ILE A 1 237 ? 5.961 30.883 11.974 1.00 94.81 237 ILE A CA 1
ATOM 1869 C C . ILE A 1 237 ? 4.801 30.888 12.978 1.00 94.81 237 ILE A C 1
ATOM 1871 O O . ILE A 1 237 ? 3.727 31.414 12.687 1.00 94.81 237 ILE A O 1
ATOM 1875 N N . PHE A 1 238 ? 5.031 30.406 14.205 1.00 94.81 238 PHE A N 1
ATOM 1876 C CA . PHE A 1 238 ? 3.991 30.411 15.237 1.00 94.81 238 PHE A CA 1
ATOM 1877 C C . PHE A 1 238 ? 3.533 31.828 15.608 1.00 94.81 238 PHE A C 1
ATOM 1879 O O . PHE A 1 238 ? 2.336 32.052 15.780 1.00 94.81 238 PHE A O 1
ATOM 1886 N N . VAL A 1 239 ? 4.443 32.802 15.712 1.00 96.06 239 VAL A N 1
ATOM 1887 C CA . VAL A 1 239 ? 4.081 34.191 16.048 1.00 96.06 239 VAL A CA 1
ATOM 1888 C C . VAL A 1 239 ? 3.228 34.842 14.954 1.00 96.06 239 VAL A C 1
ATOM 1890 O O . VAL A 1 239 ? 2.302 35.584 15.286 1.00 96.06 239 VAL A O 1
ATOM 1893 N N . MET A 1 240 ? 3.485 34.555 13.674 1.00 93.56 240 MET A N 1
ATOM 1894 C CA . MET A 1 240 ? 2.654 35.062 12.574 1.00 93.56 240 MET A CA 1
ATOM 1895 C C . MET A 1 240 ? 1.289 34.363 12.495 1.00 93.56 240 MET A C 1
ATOM 1897 O O . MET A 1 240 ? 0.275 35.024 12.253 1.00 93.56 240 MET A O 1
ATOM 1901 N N . ASP A 1 241 ? 1.235 33.057 12.758 1.00 92.50 241 ASP A N 1
ATOM 1902 C CA . ASP A 1 241 ? 0.019 32.265 12.551 1.00 92.50 241 ASP A CA 1
ATOM 1903 C C . ASP A 1 241 ? -0.962 32.319 13.732 1.00 92.50 241 ASP A C 1
ATOM 1905 O O . ASP A 1 241 ? -2.183 32.309 13.530 1.00 92.50 241 ASP A O 1
ATOM 1909 N N . VAL A 1 242 ? -0.471 32.417 14.974 1.00 93.62 242 VAL A N 1
ATOM 1910 C CA . VAL A 1 242 ? -1.309 32.388 16.189 1.00 93.62 242 VAL A CA 1
ATOM 1911 C C . VAL A 1 242 ? -2.364 33.506 16.224 1.00 93.62 242 VAL A C 1
ATOM 1913 O O . VAL A 1 242 ? -3.522 33.194 16.522 1.00 93.62 242 VAL A O 1
ATOM 1916 N N . PRO A 1 243 ? -2.063 34.778 15.889 1.00 93.06 243 PRO A N 1
ATOM 1917 C CA . PRO A 1 243 ? -3.084 35.821 15.817 1.00 93.06 243 PRO A CA 1
ATOM 1918 C C . PRO A 1 243 ? -4.169 35.499 14.784 1.00 93.06 243 PRO A C 1
ATOM 1920 O O . PRO A 1 243 ? -5.357 35.618 15.085 1.00 93.06 243 PRO A O 1
ATOM 1923 N N . SER A 1 244 ? -3.781 35.029 13.593 1.00 91.56 244 SER A N 1
ATOM 1924 C CA . SER A 1 244 ? -4.718 34.677 12.518 1.00 91.56 244 SER A CA 1
ATOM 1925 C C . SER A 1 244 ? -5.637 33.518 12.925 1.00 91.56 244 SER A C 1
ATOM 1927 O O . SER A 1 244 ? -6.860 33.591 12.760 1.00 91.56 244 SER A O 1
ATOM 1929 N N . LEU A 1 245 ? -5.080 32.481 13.557 1.00 88.31 245 LEU A N 1
ATOM 1930 C CA . LEU A 1 245 ? -5.836 31.369 14.138 1.00 88.31 245 LEU A CA 1
ATOM 1931 C C . LEU A 1 245 ? -6.784 31.833 15.247 1.00 88.31 245 LEU A C 1
ATOM 1933 O O . LEU A 1 245 ? -7.941 31.411 15.275 1.00 88.31 245 LEU A O 1
ATOM 1937 N N . TRP A 1 246 ? -6.343 32.736 16.124 1.00 92.44 246 TRP A N 1
ATOM 1938 C CA . TRP A 1 246 ? -7.171 33.265 17.207 1.00 92.44 246 TRP A CA 1
ATOM 1939 C C . TRP A 1 246 ? -8.370 34.069 16.686 1.00 92.44 246 TRP A C 1
ATOM 1941 O O . TRP A 1 246 ? -9.503 33.853 17.135 1.00 92.44 246 TRP A O 1
ATOM 1951 N N . TYR A 1 247 ? -8.157 34.949 15.699 1.00 91.62 247 TYR A N 1
ATOM 1952 C CA . TYR A 1 247 ? -9.242 35.698 15.057 1.00 91.62 247 TYR A CA 1
ATOM 1953 C C . TYR A 1 247 ? -10.257 34.759 14.381 1.00 91.62 247 TYR A C 1
ATOM 1955 O O . TYR A 1 247 ? -11.467 34.924 14.564 1.00 91.62 247 TYR A O 1
ATOM 1963 N N . ASN A 1 248 ? -9.786 33.722 13.680 1.00 84.75 248 ASN A N 1
ATOM 1964 C CA . ASN A 1 248 ? -10.649 32.756 12.994 1.00 84.75 248 ASN A CA 1
ATOM 1965 C C . ASN A 1 248 ? -11.408 31.814 13.952 1.00 84.75 248 ASN A C 1
ATOM 1967 O O . ASN A 1 248 ? -12.581 31.500 13.719 1.00 84.75 248 ASN A O 1
ATOM 1971 N N . LEU A 1 249 ? -10.788 31.380 15.054 1.00 83.44 249 LEU A N 1
ATOM 1972 C CA . LEU A 1 249 ? -11.430 30.517 16.055 1.00 83.44 249 LEU A CA 1
ATOM 1973 C C . LEU A 1 249 ? -12.523 31.257 16.833 1.00 83.44 249 LEU A C 1
ATOM 1975 O O . LEU A 1 249 ? -13.600 30.697 17.072 1.00 83.44 249 LEU A O 1
ATOM 1979 N N . LYS A 1 250 ? -12.301 32.536 17.162 1.00 83.56 250 LYS A N 1
ATOM 1980 C CA . LYS A 1 250 ? -13.312 33.356 17.843 1.00 83.56 250 LYS A CA 1
ATOM 1981 C C . LYS A 1 250 ? -14.572 33.531 16.983 1.00 83.56 250 LYS A C 1
ATOM 1983 O O . LYS A 1 250 ? -15.679 33.457 17.518 1.00 83.56 250 LYS A O 1
ATOM 1988 N N . GLY A 1 251 ? -14.418 33.652 15.660 1.00 69.19 251 GLY A N 1
ATOM 1989 C CA . GLY A 1 251 ? -15.529 33.775 14.705 1.00 69.19 251 GLY A CA 1
ATOM 1990 C C . GLY A 1 251 ? -16.349 32.496 14.475 1.00 69.19 251 GLY A C 1
ATOM 1991 O O . GLY A 1 251 ? -17.525 32.579 14.128 1.00 69.19 251 GLY A O 1
ATOM 1992 N N . ARG A 1 252 ? -15.780 31.303 14.699 1.00 63.12 252 ARG A N 1
ATOM 1993 C CA . ARG A 1 252 ? -16.467 30.019 14.439 1.00 63.12 252 ARG A CA 1
ATOM 1994 C C . ARG A 1 252 ? -17.345 29.513 15.588 1.00 63.12 252 ARG A C 1
ATOM 1996 O O . ARG A 1 252 ? -18.278 28.748 15.339 1.00 63.12 252 ARG A O 1
ATOM 2003 N N . SER A 1 253 ? -17.106 29.955 16.823 1.00 57.78 253 SER A N 1
ATOM 2004 C CA . SER A 1 253 ? -17.876 29.507 18.000 1.00 57.78 253 SER A CA 1
ATOM 2005 C C . SER A 1 253 ? -19.358 29.925 17.974 1.00 57.78 253 SER A C 1
ATOM 2007 O O . SER A 1 253 ? -20.212 29.241 18.543 1.00 57.78 253 SER A O 1
ATOM 2009 N N . SER A 1 254 ? -19.698 30.999 17.254 1.00 56.84 254 SER A N 1
ATOM 2010 C CA . SER A 1 254 ? -21.073 31.495 17.108 1.00 56.84 254 SER A CA 1
ATOM 2011 C C . SER A 1 254 ? -21.895 30.715 16.072 1.00 56.84 254 SER A C 1
ATOM 2013 O O . SER A 1 254 ? -23.114 30.613 16.209 1.00 56.84 254 SER A O 1
ATOM 2015 N N . PHE A 1 255 ? -21.257 30.085 15.079 1.00 56.38 255 PHE A N 1
ATOM 2016 C CA . PHE A 1 255 ? -21.957 29.373 14.000 1.00 56.38 255 PHE A CA 1
ATOM 2017 C C . PHE A 1 255 ? -22.403 27.950 14.370 1.00 56.38 255 PHE A C 1
ATOM 2019 O O . PHE A 1 255 ? -23.375 27.442 13.805 1.00 56.38 255 PHE A O 1
ATOM 2026 N N . VAL A 1 256 ? -21.755 27.305 15.346 1.00 57.41 256 VAL A N 1
ATOM 2027 C CA . VAL A 1 256 ? -22.146 25.955 15.800 1.00 57.41 256 VAL A CA 1
ATOM 2028 C C . VAL A 1 256 ? -23.469 25.988 16.579 1.00 57.41 256 VAL A C 1
ATOM 2030 O O . VAL A 1 256 ? -24.284 25.076 16.440 1.00 57.41 256 VAL A O 1
ATOM 2033 N N . LYS A 1 257 ? -23.770 27.081 17.297 1.00 56.03 257 LYS A N 1
ATOM 2034 C CA . LYS A 1 257 ? -25.071 27.250 17.973 1.00 56.03 257 LYS A CA 1
ATOM 2035 C C . LYS A 1 257 ? -26.247 27.447 17.007 1.00 56.03 257 LYS A C 1
ATOM 2037 O O . LYS A 1 257 ? -27.371 27.112 17.364 1.00 56.03 257 LYS A O 1
ATOM 2042 N N . ALA A 1 258 ? -26.012 27.898 15.772 1.00 56.75 258 ALA A N 1
ATOM 2043 C CA . ALA A 1 258 ? -27.081 28.096 14.789 1.00 56.75 258 ALA A CA 1
ATOM 2044 C C . ALA A 1 258 ? -27.542 26.795 14.097 1.00 56.75 258 ALA A C 1
ATOM 2046 O O . ALA A 1 258 ? -28.650 26.739 13.564 1.00 56.75 258 ALA A O 1
ATOM 2047 N N . ARG A 1 259 ? -26.730 25.726 14.108 1.00 53.88 259 ARG A N 1
ATOM 2048 C CA . ARG A 1 259 ? -27.065 24.456 13.427 1.00 53.88 259 ARG A CA 1
ATOM 2049 C C . ARG A 1 259 ? -27.758 23.420 14.317 1.00 53.88 259 ARG A C 1
ATOM 2051 O O . ARG A 1 259 ? -28.318 22.467 13.787 1.00 53.88 259 ARG A O 1
ATOM 2058 N N . ALA A 1 260 ? -27.818 23.632 15.633 1.00 54.94 260 ALA A N 1
ATOM 2059 C CA . ALA A 1 260 ? -28.538 22.744 16.552 1.00 54.94 260 ALA A CA 1
ATOM 2060 C C . ALA A 1 260 ? -30.080 22.866 16.476 1.00 54.94 260 ALA A C 1
ATOM 2062 O O . ALA A 1 260 ? -30.779 22.049 17.069 1.00 54.94 260 ALA A O 1
ATOM 2063 N N . LEU A 1 261 ? -30.627 23.843 15.735 1.00 58.38 261 LEU A N 1
ATOM 2064 C CA . LEU A 1 261 ? -32.074 24.121 15.687 1.00 58.38 261 LEU A CA 1
ATOM 2065 C C . LEU A 1 261 ? -32.782 23.788 14.362 1.00 58.38 261 LEU A C 1
ATOM 2067 O O . LEU A 1 261 ? -33.985 24.008 14.255 1.00 58.38 261 LEU A O 1
ATOM 2071 N N . LYS A 1 262 ? -32.112 23.200 13.362 1.00 49.16 262 LYS A N 1
ATOM 2072 C CA . LYS A 1 262 ? -32.790 22.698 12.146 1.00 49.16 262 LYS A CA 1
ATOM 2073 C C . LYS A 1 262 ? -32.725 21.176 12.056 1.00 49.16 262 LYS A C 1
ATOM 2075 O O . LYS A 1 262 ? -32.099 20.607 11.170 1.00 49.16 262 LYS A O 1
ATOM 2080 N N . LYS A 1 263 ? -33.419 20.517 12.985 1.00 53.25 263 LYS A N 1
ATOM 2081 C CA . LYS A 1 263 ? -33.786 19.099 12.887 1.00 53.25 263 LYS A CA 1
ATOM 2082 C C . LYS A 1 263 ? -35.023 18.999 11.982 1.00 53.25 263 LYS A C 1
ATOM 2084 O O . LYS A 1 263 ? -36.143 19.163 12.450 1.00 53.25 263 LYS A O 1
ATOM 2089 N N . GLN A 1 264 ? -34.815 18.823 10.677 1.00 49.84 264 GLN A N 1
ATOM 2090 C CA . GLN A 1 264 ? -35.900 18.568 9.720 1.00 49.84 264 GLN A CA 1
ATOM 2091 C C . GLN A 1 264 ? -36.395 17.108 9.842 1.00 49.84 264 GLN A C 1
ATOM 2093 O O . GLN A 1 264 ? -35.585 16.209 10.094 1.00 49.84 264 GLN A O 1
ATOM 2098 N N . PRO A 1 265 ? -37.712 16.863 9.713 1.00 54.34 265 PRO A N 1
ATOM 2099 C CA . PRO A 1 265 ? -38.330 15.552 9.855 1.00 54.34 265 PRO A CA 1
ATOM 2100 C C . PRO A 1 265 ? -38.055 14.613 8.673 1.00 54.34 265 PRO A C 1
ATOM 2102 O O . PRO A 1 265 ? -37.942 14.999 7.515 1.00 54.34 265 PRO A O 1
ATOM 2105 N N . LYS A 1 266 ? -37.979 13.335 9.041 1.00 56.66 266 LYS A N 1
ATOM 2106 C CA . LYS A 1 266 ? -37.696 12.145 8.239 1.00 56.66 266 LYS A CA 1
ATOM 2107 C C . LYS A 1 266 ? -38.868 11.866 7.281 1.00 56.66 266 LYS A C 1
ATOM 2109 O O . LYS A 1 266 ? -39.919 11.419 7.739 1.00 56.66 266 LYS A O 1
ATOM 2114 N N . SER A 1 267 ? -38.706 12.110 5.980 1.00 48.59 267 SER A N 1
ATOM 2115 C CA . SER A 1 267 ? -39.652 11.645 4.957 1.00 48.59 267 SER A CA 1
ATOM 2116 C C . SER A 1 267 ? -39.244 10.265 4.429 1.00 48.59 267 SER A C 1
ATOM 2118 O O . SER A 1 267 ? -38.071 9.921 4.306 1.00 48.59 267 SER A O 1
ATOM 2120 N N . ARG A 1 268 ? -40.271 9.445 4.213 1.00 57.03 268 ARG A N 1
ATOM 2121 C CA . ARG A 1 268 ? -40.267 8.027 3.852 1.00 57.03 268 ARG A CA 1
ATOM 2122 C C . ARG A 1 268 ? -40.499 7.931 2.335 1.00 57.03 268 ARG A C 1
ATOM 2124 O O . ARG A 1 268 ? -41.511 8.444 1.874 1.00 57.03 268 ARG A O 1
ATOM 2131 N N . VAL A 1 269 ? -39.607 7.278 1.586 1.00 43.59 269 VAL A N 1
ATOM 2132 C CA . VAL A 1 269 ? -39.747 6.944 0.147 1.00 43.59 269 VAL A CA 1
ATOM 2133 C C . VAL A 1 269 ? -39.096 5.563 -0.038 1.00 43.59 269 VAL A C 1
ATOM 2135 O O . VAL A 1 269 ? -37.945 5.388 0.341 1.00 43.59 269 VAL A O 1
ATOM 2138 N N . SER A 1 270 ? -39.892 4.497 -0.161 1.00 37.75 270 SER A N 1
ATOM 2139 C CA . SER A 1 270 ? -40.420 3.854 -1.383 1.00 37.75 270 SER A CA 1
ATOM 2140 C C . SER A 1 270 ? -39.434 2.879 -2.031 1.00 37.75 270 SER A C 1
ATOM 2142 O O . SER A 1 270 ? -38.403 3.275 -2.557 1.00 37.75 270 SER A O 1
ATOM 2144 N N . HIS A 1 271 ? -39.825 1.602 -2.014 1.00 45.16 271 HIS A N 1
ATOM 2145 C CA . HIS A 1 271 ? -39.311 0.525 -2.856 1.00 45.16 271 HIS A CA 1
ATOM 2146 C C . HIS A 1 271 ? -39.443 0.884 -4.343 1.00 45.16 271 HIS A C 1
ATOM 2148 O O . HIS A 1 271 ? -40.499 1.355 -4.764 1.00 45.16 271 HIS A O 1
ATOM 2154 N N . GLY A 1 272 ? -38.415 0.580 -5.136 1.00 34.97 272 GLY A N 1
ATOM 2155 C CA . GLY A 1 272 ? -38.502 0.594 -6.592 1.00 34.97 272 GLY A CA 1
ATOM 2156 C C . GLY A 1 272 ? -37.140 0.510 -7.276 1.00 34.97 272 GLY A C 1
ATOM 2157 O O . GLY A 1 272 ? -36.317 1.391 -7.101 1.00 34.97 272 GLY A O 1
ATOM 2158 N N . SER A 1 273 ? -36.991 -0.515 -8.114 1.00 35.28 273 SER A N 1
ATOM 2159 C CA . SER A 1 273 ? -35.986 -0.672 -9.169 1.00 35.28 273 SER A CA 1
ATOM 2160 C C . SER A 1 273 ? -34.568 -1.110 -8.782 1.00 35.28 273 SER A C 1
ATOM 2162 O O . SER A 1 273 ? -33.923 -0.617 -7.865 1.00 35.28 273 SER A O 1
ATOM 2164 N N . ARG A 1 274 ? -34.118 -2.112 -9.533 1.00 40.34 274 ARG A N 1
ATOM 2165 C CA . ARG A 1 274 ? -32.812 -2.762 -9.512 1.00 40.34 274 ARG A CA 1
ATOM 2166 C C . ARG A 1 274 ? -31.878 -1.885 -10.344 1.00 40.34 274 ARG A C 1
ATOM 2168 O O . ARG A 1 274 ? -31.743 -2.109 -11.540 1.00 40.34 274 ARG A O 1
ATOM 2175 N N . GLU A 1 275 ? -31.334 -0.852 -9.714 1.00 34.38 275 GLU A N 1
ATOM 2176 C CA . GLU A 1 275 ? -30.360 0.057 -10.316 1.00 34.38 275 GLU A CA 1
ATOM 2177 C C . GLU A 1 275 ? -28.977 -0.199 -9.719 1.00 34.38 275 GLU A C 1
ATOM 2179 O O . GLU A 1 275 ? -28.828 -0.435 -8.516 1.00 34.38 275 GLU A O 1
ATOM 2184 N N . ASP A 1 276 ? -27.984 -0.202 -10.602 1.00 36.72 276 ASP A N 1
ATOM 2185 C CA . ASP A 1 276 ? -26.575 -0.384 -10.295 1.00 36.72 276 ASP A CA 1
ATOM 2186 C C . ASP A 1 276 ? -26.128 0.641 -9.244 1.00 36.72 276 ASP A C 1
ATOM 2188 O O . ASP A 1 276 ? -26.285 1.853 -9.400 1.00 36.72 276 ASP A O 1
ATOM 2192 N N . PHE A 1 277 ? -25.601 0.141 -8.127 1.00 33.22 277 PHE A N 1
ATOM 2193 C CA . PHE A 1 277 ? -25.187 0.962 -6.995 1.00 33.22 277 PHE A CA 1
ATOM 2194 C C . PHE A 1 277 ? -23.889 1.707 -7.345 1.00 33.22 277 PHE A C 1
ATOM 2196 O O . PHE A 1 277 ? -22.786 1.197 -7.160 1.00 33.22 277 PHE A O 1
ATOM 2203 N N . CYS A 1 278 ? -24.015 2.935 -7.846 1.00 37.06 278 CYS A N 1
ATOM 2204 C CA . CYS A 1 278 ? -22.901 3.871 -7.968 1.00 37.06 278 CYS A CA 1
ATOM 2205 C C . CYS A 1 278 ? -22.602 4.491 -6.595 1.00 37.06 278 CYS A C 1
ATOM 2207 O O . CYS A 1 278 ? -23.325 5.371 -6.125 1.00 37.06 278 CYS A O 1
ATOM 2209 N N . ALA A 1 279 ? -21.525 4.052 -5.943 1.00 36.50 279 ALA A N 1
ATOM 2210 C CA . ALA A 1 279 ? -20.977 4.747 -4.784 1.00 36.50 279 ALA A CA 1
ATOM 2211 C C . ALA A 1 279 ? -19.969 5.800 -5.265 1.00 36.50 279 ALA A C 1
ATOM 2213 O O . ALA A 1 279 ? -18.842 5.479 -5.638 1.00 36.50 279 ALA A O 1
ATOM 2214 N N . THR A 1 280 ? -20.375 7.068 -5.269 1.00 32.78 280 THR A N 1
ATOM 2215 C CA . THR A 1 280 ? -19.471 8.199 -5.514 1.00 32.78 280 THR A CA 1
ATOM 2216 C C . THR A 1 280 ? -18.919 8.685 -4.175 1.00 32.78 280 THR A C 1
ATOM 2218 O O . THR A 1 280 ? -19.663 9.215 -3.349 1.00 32.78 280 THR A O 1
ATOM 2221 N N . VAL A 1 281 ? -17.615 8.515 -3.944 1.00 36.78 281 VAL A N 1
ATOM 2222 C CA . VAL A 1 281 ? -16.912 9.089 -2.786 1.00 36.78 281 VAL A CA 1
ATOM 2223 C C . VAL A 1 281 ? -15.705 9.867 -3.314 1.00 36.78 281 VAL A C 1
ATOM 2225 O O . VAL A 1 281 ? -14.666 9.293 -3.613 1.00 36.78 281 VAL A O 1
ATOM 2228 N N . GLY A 1 282 ? -15.850 11.187 -3.462 1.00 47.50 282 GLY A N 1
ATOM 2229 C CA . GLY A 1 282 ? -14.819 12.060 -4.044 1.00 47.50 282 GLY A CA 1
ATOM 2230 C C . GLY A 1 282 ? -14.851 12.124 -5.578 1.00 47.50 282 GLY A C 1
ATOM 2231 O O . GLY A 1 282 ? -15.869 11.823 -6.193 1.00 47.50 282 GLY A O 1
ATOM 2232 N N . ALA A 1 283 ? -13.739 12.539 -6.198 1.00 40.62 283 ALA A N 1
ATOM 2233 C CA . ALA A 1 283 ? -13.580 12.643 -7.658 1.00 40.62 283 ALA A CA 1
ATOM 2234 C C . ALA A 1 283 ? -13.364 11.283 -8.358 1.00 40.62 283 ALA A C 1
ATOM 2236 O O . ALA A 1 283 ? -12.898 11.238 -9.490 1.00 40.62 283 ALA A O 1
ATOM 2237 N N . ILE A 1 284 ? -13.651 10.174 -7.673 1.00 44.81 284 ILE A N 1
ATOM 2238 C CA . ILE A 1 284 ? -13.457 8.819 -8.184 1.00 44.81 284 ILE A CA 1
ATOM 2239 C C . ILE A 1 284 ? -14.830 8.153 -8.230 1.00 44.81 284 ILE A C 1
ATOM 2241 O O . ILE A 1 284 ? -15.453 7.891 -7.199 1.00 44.81 284 ILE A O 1
ATOM 2245 N N . THR A 1 285 ? -15.312 7.912 -9.448 1.00 48.12 285 THR A N 1
ATOM 2246 C CA . THR A 1 285 ? -16.540 7.151 -9.696 1.00 48.12 285 THR A CA 1
ATOM 2247 C C . THR A 1 285 ? -16.176 5.681 -9.839 1.00 48.12 285 THR A C 1
ATOM 2249 O O . THR A 1 285 ? -15.455 5.303 -10.761 1.00 48.12 285 THR A O 1
ATOM 2252 N N . LEU A 1 286 ? -16.668 4.845 -8.926 1.00 47.78 286 LEU A N 1
ATOM 2253 C CA . LEU A 1 286 ? -16.454 3.404 -8.980 1.00 47.78 286 LEU A CA 1
ATOM 2254 C C . LEU A 1 286 ? -17.567 2.725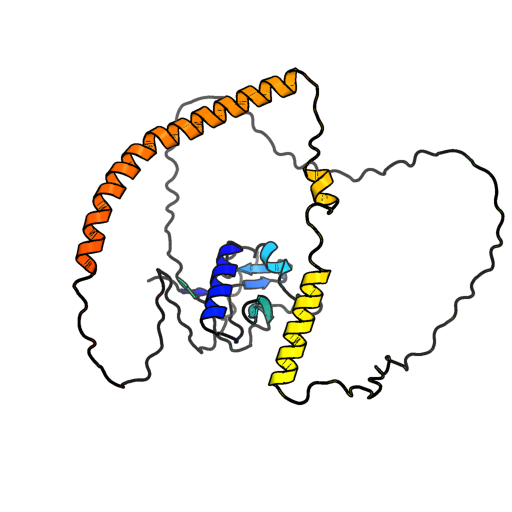 -9.771 1.00 47.78 286 LEU A C 1
ATOM 2256 O O . LEU A 1 286 ? -18.734 2.782 -9.388 1.00 47.78 286 LEU A O 1
ATOM 2260 N N . HIS A 1 287 ? -17.181 2.036 -10.842 1.00 50.34 287 HIS A N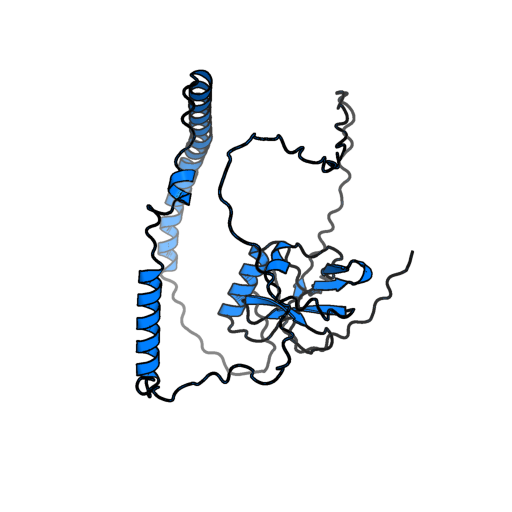 1
ATOM 2261 C CA . HIS A 1 287 ? -18.042 1.107 -11.564 1.00 50.34 287 HIS A CA 1
ATOM 2262 C C . HIS A 1 287 ? -17.599 -0.322 -11.264 1.00 50.34 287 HIS A C 1
ATOM 2264 O O . HIS A 1 287 ? -16.611 -0.800 -11.815 1.00 50.34 287 HIS A O 1
ATOM 2270 N N . VAL A 1 288 ? -18.350 -1.021 -10.413 1.00 48.75 288 VAL A N 1
ATOM 2271 C CA . VAL A 1 288 ? -18.224 -2.475 -10.277 1.00 48.75 288 VAL A CA 1
ATOM 2272 C C . VAL A 1 288 ? -19.172 -3.098 -11.295 1.00 48.75 288 VAL A C 1
ATOM 2274 O O . VAL A 1 288 ? -20.355 -3.285 -11.027 1.00 48.75 288 VAL A O 1
ATOM 2277 N N . SER A 1 289 ? -18.667 -3.363 -12.498 1.00 49.91 289 SER A N 1
ATOM 2278 C CA . SER A 1 289 ? -19.416 -4.079 -13.531 1.00 49.91 289 SER A CA 1
ATOM 2279 C C . SER A 1 289 ? -18.929 -5.521 -13.595 1.00 49.91 289 SER A C 1
ATOM 2281 O O . SER A 1 289 ? -17.741 -5.768 -13.792 1.00 49.91 289 SER A O 1
ATOM 2283 N N . SER A 1 290 ? -19.840 -6.488 -13.514 1.00 48.28 290 SER A N 1
ATOM 2284 C CA . SER A 1 290 ? -19.576 -7.897 -13.833 1.00 48.28 290 SER A CA 1
ATOM 2285 C C . SER A 1 290 ? -19.497 -8.096 -15.356 1.00 48.28 290 SER A C 1
ATOM 2287 O O . SER A 1 290 ? -20.281 -8.819 -15.964 1.00 48.28 290 SER A O 1
ATOM 2289 N N . GLY A 1 291 ? -18.568 -7.390 -16.004 1.00 46.84 291 GLY A N 1
ATOM 2290 C CA . GLY A 1 291 ? -18.298 -7.507 -17.435 1.00 46.84 291 GLY A CA 1
ATOM 2291 C C . GLY A 1 291 ? -17.067 -8.369 -17.691 1.00 46.84 291 GLY A C 1
ATOM 2292 O O . GLY A 1 291 ? -16.061 -8.239 -16.998 1.00 46.84 291 GLY A O 1
ATOM 2293 N N . GLN A 1 292 ? -17.111 -9.233 -18.707 1.00 42.94 292 GLN A N 1
ATOM 2294 C CA . GLN A 1 292 ? -15.895 -9.871 -19.210 1.00 42.94 292 GLN A CA 1
ATOM 2295 C C . GLN A 1 292 ? -15.029 -8.820 -19.913 1.00 42.94 292 GLN A C 1
ATOM 2297 O O . GLN A 1 292 ? -15.407 -8.287 -20.956 1.00 42.94 292 GLN A O 1
ATOM 2302 N N . VAL A 1 293 ? -13.852 -8.531 -19.357 1.00 49.00 293 VAL A N 1
ATOM 2303 C CA . VAL A 1 293 ? -12.838 -7.718 -20.034 1.00 49.00 293 VAL A CA 1
ATOM 2304 C C . VAL A 1 293 ? -12.148 -8.605 -21.069 1.00 49.00 293 VAL A C 1
ATOM 2306 O O . VAL A 1 293 ? -11.260 -9.393 -20.754 1.00 49.00 293 VAL A O 1
ATOM 2309 N N . SER A 1 294 ? -12.575 -8.503 -22.326 1.00 45.06 294 SER A N 1
ATOM 2310 C CA . SER A 1 294 ? -11.855 -9.112 -23.443 1.00 45.06 294 SER A CA 1
ATOM 2311 C C . SER A 1 294 ? -10.624 -8.260 -23.748 1.00 45.06 294 SER A C 1
ATOM 2313 O O . SER A 1 294 ? -10.719 -7.262 -24.464 1.00 45.06 294 SER A O 1
ATOM 2315 N N . HIS A 1 295 ? -9.461 -8.637 -23.210 1.00 48.25 295 HIS A N 1
ATOM 2316 C CA . HIS A 1 295 ? -8.185 -8.037 -23.599 1.00 48.25 295 HIS A CA 1
ATOM 2317 C C . HIS A 1 295 ? -7.922 -8.317 -25.083 1.00 48.25 295 HIS A C 1
ATOM 2319 O O . HIS A 1 295 ? -7.445 -9.384 -25.467 1.00 48.25 295 HIS A O 1
ATOM 2325 N N . GLY A 1 296 ? -8.228 -7.343 -25.940 1.00 43.94 296 GLY A N 1
ATOM 2326 C CA . GLY A 1 296 ? -7.730 -7.337 -27.306 1.00 43.94 296 GLY A CA 1
ATOM 2327 C C . GLY A 1 296 ? -6.210 -7.235 -27.258 1.00 43.94 296 GLY A C 1
ATOM 2328 O O . GLY A 1 296 ? -5.681 -6.211 -26.826 1.00 43.94 296 GLY A O 1
ATOM 2329 N N . SER A 1 297 ? -5.505 -8.292 -27.667 1.00 41.69 297 SER A N 1
ATOM 2330 C CA . SER A 1 297 ? -4.046 -8.303 -27.783 1.00 41.69 297 SER A CA 1
ATOM 2331 C C . SER A 1 297 ? -3.601 -7.194 -28.735 1.00 41.69 297 SER A C 1
ATOM 2333 O O . SER A 1 297 ? -3.584 -7.356 -29.956 1.00 41.69 297 SER A O 1
ATOM 2335 N N . ARG A 1 298 ? -3.256 -6.031 -28.183 1.00 40.41 298 ARG A N 1
ATOM 2336 C CA . ARG A 1 298 ? -2.682 -4.933 -28.948 1.00 40.41 298 ARG A CA 1
ATOM 2337 C C . ARG A 1 298 ? -1.243 -5.343 -29.273 1.00 40.41 298 ARG A C 1
ATOM 2339 O O . ARG A 1 298 ? -0.388 -5.352 -28.393 1.00 40.41 298 ARG A O 1
ATOM 2346 N N . LYS A 1 299 ? -1.002 -5.763 -30.522 1.00 34.53 299 LYS A N 1
ATOM 2347 C CA . LYS A 1 299 ? 0.343 -6.046 -31.048 1.00 34.53 299 LYS A CA 1
ATOM 2348 C C . LYS A 1 299 ? 1.221 -4.820 -30.802 1.00 34.53 299 LYS A C 1
ATOM 2350 O O . LYS A 1 299 ? 0.963 -3.756 -31.357 1.00 34.53 299 LYS A O 1
ATOM 2355 N N . ILE A 1 300 ? 2.232 -4.982 -29.958 1.00 36.41 300 ILE A N 1
ATOM 2356 C CA . ILE A 1 300 ? 3.298 -4.001 -29.782 1.00 36.41 300 ILE A CA 1
ATOM 2357 C C . ILE A 1 300 ? 4.135 -4.046 -31.071 1.00 36.41 300 ILE A C 1
ATOM 2359 O O . ILE A 1 300 ? 4.547 -5.144 -31.458 1.00 36.41 300 ILE A O 1
ATOM 2363 N N . PRO A 1 301 ? 4.344 -2.922 -31.780 1.00 31.55 301 PRO A N 1
ATOM 2364 C CA . PRO A 1 301 ? 5.256 -2.899 -32.916 1.00 31.55 301 PRO A CA 1
ATOM 2365 C C . PRO A 1 301 ? 6.666 -3.256 -32.425 1.00 31.55 301 PRO A C 1
ATOM 2367 O O . PRO A 1 301 ? 7.140 -2.705 -31.432 1.00 31.55 301 PRO A O 1
ATOM 2370 N N . GLY A 1 302 ? 7.281 -4.245 -33.077 1.00 41.88 302 GLY A N 1
ATOM 2371 C CA . GLY A 1 302 ? 8.678 -4.615 -32.849 1.00 41.88 302 GLY A CA 1
ATOM 2372 C C . GLY A 1 302 ? 9.640 -3.531 -33.354 1.00 41.88 302 GLY A C 1
ATOM 2373 O O . GLY A 1 302 ? 9.182 -2.616 -34.042 1.00 41.88 302 GLY A O 1
ATOM 2374 N N . PRO A 1 303 ? 10.929 -3.625 -32.982 1.00 43.41 303 PRO A N 1
ATOM 2375 C CA . PRO A 1 303 ? 11.953 -2.643 -33.338 1.00 43.41 303 PRO A CA 1
ATOM 2376 C C . PRO A 1 303 ? 12.126 -2.476 -34.850 1.00 43.41 303 PRO A C 1
ATOM 2378 O O . PRO A 1 303 ? 11.950 -3.479 -35.583 1.00 43.41 303 PRO A O 1
#

Radius of gyration: 32.72 Å; chains: 1; bounding box: 91×82×61 Å

InterPro domains:
  IPR001304 C-type lectin-like [PF00059] (28-95)
  IPR001304 C-type lectin-like [PS50041] (1-95)
  IPR016186 C-type lectin-like/link domain superfamily [G3DSA:3.10.100.10] (2-103)
  IPR016187 C-type lectin fold [SSF56436] (5-99)

Secondary structure (DSSP, 8-state):
-PEEEE---SSHHHHHHHHHHHHHHT--S-EEEEEEEEGGGTEEEETTS-BPPHHHHTTS---GGG--TTEEEEEETTTEEEEEETTS--EE-EEEE----------------------------------------------------------------------S--TTS-SSHHHHHHHHHHHHHHHHHHH---TTT-HHHHHHH-------HHHHHHHHHHHHHHHHHHHHHHHHHHHHHHHHHHHHHHHHHHHTT------------------B-SS-B--------------PPP-

Sequence (303 aa):
MAAMRLAVFETEQDFDYWKLWFAIQGVTEDIWIGAQFSKSRSAWWWDVGFPVTLTFIDSVSLNTAGVKDGACMAIYQNEYLKELSCSQTRGFLCQESYNINVATQALPDTEDTTEATTAVQYEYTSQDMTSIDTTEVPSREGITQGSTEPSRLAIPGEEDLCRCGCTGNATNTPRTQKERQRYLDKREKEIERKLYLDKEILSTNVRRKTSAEDSRQSAQSVGYVGVIMLALTFGSIFVMDVPSLWYNLKGRSSFVKARALKKQPKSRVSHGSREDFCATVGAITLHVSSGQVSHGSRKIPGP

pLDDT: mean 70.02, std 20.76, range [31.55, 97.62]